Protein AF-A0A5A7R987-F1 (afdb_monomer_lite)

pLDDT: mean 74.99, std 21.2, range [23.42, 97.5]

Organism: Striga asiatica (NCBI:txid4170)

Foldseek 3Di:
DDDDDDDDQDQPPDDDLAGEGEDDVVPDLVVVVCVLVVCLVVLHERAEYAYEAADDDDPVNLVSQVVVLLSVLSHLYAEYAYYYNDPDQQARAHDLSNQNNCNYQYYHDARHEYDAHDAGQPNRHAYYAYALYADEQNSVLRSLQNHQNHAEYHAEQHQRYADHEAACNSHVNHAEYHYYYPDDRPRHWYWYHYDRYDYDDPDDDPGDRPPPDDDD

Sequence (216 aa):
MVAGCDFSISAYGCASKQCLLKFFEGSVMSDVNQTLQGYLDQNLSIHKLRLDLCRPVSRPVISLLDKWIPIIAALNIKAFELNFLSYTPAYYDLPSAVFLAESLEELHLCKCRLSPIESVRFKSLRKLTLKRVQVDGGTFVTIMLGCPLLRCLVLKCCWELRNVRVSEEASPALKHFVLWDSERIEGRSIKIDVPNLEMGGASRIIGILVNCNYLG

InterPro domains:
  IPR032675 Leucine-rich repeat domain superfamily [G3DSA:3.80.10.10] (21-197)
  IPR053772 FBD-associated F-box protein At1g61320/At1g61330-like [PTHR34145] (27-198)
  IPR055411 F-box/LRR-repeat protein 15/At3g58940/PEG3-like, LRR domain [PF24758] (65-198)

Secondary structure (DSSP, 8-state):
-------------SSSSEEEEEE-TTS-HHHHHHHHHHHHHTT---SEEEEEE-S---HHHHHHHHHHHHHHHHS--SEEEEEE---SSPPEE--GGGGG-TT-SEEEEESEE----S----TT--EEEEES-B--HHHHHHHHHT-TT--EEEEES-TT--SEEEETTT-TT--EEEEE-SS--TT-EEEEE-TT-EE-SS---SS-EEE-----

Radius of gyration: 18.21 Å; chains: 1; bounding box: 40×52×55 Å

Structure (mmCIF, N/CA/C/O backbone):
data_AF-A0A5A7R987-F1
#
_entry.id   AF-A0A5A7R987-F1
#
loop_
_atom_site.group_PDB
_atom_site.id
_atom_site.type_symbol
_atom_site.label_atom_id
_atom_site.label_alt_id
_atom_site.label_comp_id
_atom_site.label_asym_id
_atom_site.label_entity_id
_atom_site.label_seq_id
_atom_site.pdbx_PDB_ins_code
_atom_site.Cartn_x
_atom_site.Cartn_y
_atom_site.Cartn_z
_atom_site.occupancy
_atom_site.B_iso_or_equiv
_atom_site.auth_seq_id
_atom_site.auth_comp_id
_atom_site.auth_asym_id
_atom_site.auth_atom_id
_atom_site.pdbx_PDB_model_num
ATOM 1 N N . MET A 1 1 ? -12.151 32.813 -13.470 1.00 28.45 1 MET A N 1
ATOM 2 C CA . MET A 1 1 ? -13.263 32.403 -12.588 1.00 28.45 1 MET A CA 1
ATOM 3 C C . MET A 1 1 ? -13.437 30.902 -12.725 1.00 28.45 1 MET A C 1
ATOM 5 O O . MET A 1 1 ? -13.896 30.460 -13.766 1.00 28.45 1 MET A O 1
ATOM 9 N N . VAL A 1 2 ? -13.007 30.121 -11.735 1.00 24.67 2 VAL A N 1
ATOM 10 C CA . VAL A 1 2 ? -13.408 28.712 -11.615 1.00 24.67 2 VAL A CA 1
ATOM 11 C C . VAL A 1 2 ? -14.293 28.648 -10.384 1.00 24.67 2 VAL A C 1
ATOM 13 O O . VAL A 1 2 ? -13.868 29.011 -9.289 1.00 24.67 2 VAL A O 1
ATOM 16 N N . ALA A 1 3 ? -15.552 28.312 -10.629 1.00 23.64 3 ALA A N 1
ATOM 17 C CA . ALA A 1 3 ? -16.603 28.230 -9.641 1.00 23.64 3 ALA A CA 1
ATOM 18 C C . ALA A 1 3 ? -16.396 27.026 -8.709 1.00 23.64 3 ALA A C 1
ATOM 20 O O . ALA A 1 3 ? -16.032 25.945 -9.163 1.00 23.64 3 ALA A O 1
ATOM 21 N N . GLY A 1 4 ? -16.664 27.267 -7.423 1.00 33.50 4 GLY A N 1
ATOM 22 C CA . GLY A 1 4 ? -17.346 26.367 -6.493 1.00 33.50 4 GLY A CA 1
ATOM 23 C C . GLY A 1 4 ? -16.807 24.950 -6.311 1.00 33.50 4 GLY A C 1
ATOM 24 O O . GLY A 1 4 ? -17.212 24.040 -7.022 1.00 33.50 4 GLY A O 1
ATOM 25 N N . CYS A 1 5 ? -16.048 24.750 -5.234 1.00 23.42 5 CYS A N 1
ATOM 26 C CA . CYS A 1 5 ? -16.045 23.492 -4.486 1.00 23.42 5 CYS A CA 1
ATOM 27 C C . CYS A 1 5 ? -16.065 23.827 -2.987 1.00 23.42 5 CYS A C 1
ATOM 29 O O . CYS A 1 5 ? -15.050 23.696 -2.306 1.00 23.42 5 CYS A O 1
ATOM 31 N N . ASP A 1 6 ? -17.215 24.284 -2.492 1.00 31.56 6 ASP A N 1
ATOM 32 C CA . ASP A 1 6 ? -17.546 24.200 -1.068 1.00 31.56 6 ASP A CA 1
ATOM 33 C C . ASP A 1 6 ? -17.912 22.748 -0.764 1.00 31.56 6 ASP A C 1
ATOM 35 O O . ASP A 1 6 ? -18.949 22.277 -1.223 1.00 31.56 6 ASP A O 1
ATOM 39 N N . PHE A 1 7 ? -17.078 22.023 -0.011 1.00 26.47 7 PHE A N 1
ATOM 40 C CA . PHE A 1 7 ? -17.468 20.717 0.525 1.00 26.47 7 PHE A CA 1
ATOM 41 C C . PHE A 1 7 ? -16.932 20.498 1.943 1.00 26.47 7 PHE A C 1
ATOM 43 O O . PHE A 1 7 ? -15.733 20.447 2.202 1.00 26.47 7 PHE A O 1
ATOM 50 N N . SER A 1 8 ? -17.907 20.351 2.834 1.00 24.80 8 SER A N 1
ATOM 51 C CA . SER A 1 8 ? -17.884 20.092 4.271 1.00 24.80 8 SER A CA 1
ATOM 52 C C . SER A 1 8 ? -16.967 18.956 4.741 1.00 24.80 8 SER A C 1
ATOM 54 O O . SER A 1 8 ? -16.890 17.900 4.102 1.00 24.80 8 SER A O 1
ATOM 56 N N . ILE A 1 9 ? -16.430 19.103 5.961 1.00 33.19 9 ILE A N 1
ATOM 57 C CA . ILE A 1 9 ? -16.122 17.965 6.838 1.00 33.19 9 ILE A CA 1
ATOM 58 C C . ILE A 1 9 ? -17.440 17.224 7.051 1.00 33.19 9 ILE A C 1
ATOM 60 O O . ILE A 1 9 ? -18.363 17.747 7.666 1.00 33.19 9 ILE A O 1
ATOM 64 N N . SER A 1 10 ? -17.548 16.015 6.521 1.00 32.69 10 SER A N 1
ATOM 65 C CA . SER A 1 10 ? -18.638 15.118 6.880 1.00 32.69 10 SER A CA 1
ATOM 66 C C . SER A 1 10 ? -18.029 13.927 7.593 1.00 32.69 10 SER A C 1
ATOM 68 O O . SER A 1 10 ? -17.730 12.896 6.999 1.00 32.69 10 SER A O 1
ATOM 70 N N . ALA A 1 11 ? -17.844 14.072 8.904 1.00 35.53 11 ALA A N 1
ATOM 71 C CA . ALA A 1 11 ? -17.901 12.903 9.758 1.00 35.53 11 ALA A CA 1
ATOM 72 C C . ALA A 1 11 ? -19.346 12.395 9.664 1.00 35.53 11 ALA A C 1
ATOM 74 O O . ALA A 1 11 ? -20.208 12.812 10.432 1.00 35.53 11 ALA A O 1
ATOM 75 N N . TYR A 1 12 ? -19.648 11.535 8.686 1.00 33.19 12 TYR A N 1
ATOM 76 C CA . TYR A 1 12 ? -20.875 10.743 8.718 1.00 33.19 12 TYR A CA 1
ATOM 77 C C . TYR A 1 12 ? -20.725 9.691 9.822 1.00 33.19 12 TYR A C 1
ATOM 79 O O . TYR A 1 12 ? -20.586 8.498 9.579 1.00 33.19 12 TYR A O 1
ATOM 87 N N . GLY A 1 13 ? -20.712 10.154 11.068 1.00 38.59 13 GLY A N 1
ATOM 88 C CA . GLY A 1 13 ? -20.990 9.335 12.228 1.00 38.59 13 GLY A CA 1
ATOM 89 C C . GLY A 1 13 ? -22.498 9.192 12.346 1.00 38.59 13 GLY A C 1
ATOM 90 O O . GLY A 1 13 ? -23.117 9.886 13.140 1.00 38.59 13 GLY A O 1
ATOM 91 N N . CYS A 1 14 ? -23.105 8.326 11.536 1.00 33.47 14 CYS A N 1
ATOM 92 C CA . CYS A 1 14 ? -24.391 7.738 11.893 1.00 33.47 14 CYS A CA 1
ATOM 93 C C . CYS A 1 14 ? -24.651 6.466 11.075 1.00 33.47 14 CYS A C 1
ATOM 95 O O . CYS A 1 14 ? -24.749 6.500 9.852 1.00 33.47 14 CYS A O 1
ATOM 97 N N . ALA A 1 15 ? -24.741 5.339 11.782 1.00 31.41 15 ALA A N 1
ATOM 98 C CA . ALA A 1 15 ? -25.170 4.007 11.338 1.00 31.41 15 ALA A CA 1
ATOM 99 C C . ALA A 1 15 ? -24.308 3.218 10.322 1.00 31.41 15 ALA A C 1
ATOM 101 O O . ALA A 1 15 ? -24.370 1.989 10.339 1.00 31.41 15 ALA A O 1
ATOM 102 N N . SER A 1 16 ? -23.460 3.835 9.494 1.00 34.19 16 SER A N 1
ATOM 103 C CA . SER A 1 16 ? -22.552 3.101 8.592 1.00 34.19 16 SER A CA 1
ATOM 104 C C . SER A 1 16 ? -21.114 3.115 9.109 1.00 34.19 16 SER A C 1
ATOM 106 O O . SER A 1 16 ? -20.555 4.179 9.338 1.00 34.19 16 SER A O 1
ATOM 108 N N . LYS A 1 17 ? -20.484 1.947 9.257 1.00 51.81 17 LYS A N 1
ATOM 109 C CA . LYS A 1 17 ? -19.124 1.733 9.800 1.00 51.81 17 LYS A CA 1
ATOM 110 C C . LYS A 1 17 ? -17.965 2.305 8.939 1.00 51.81 17 LYS A C 1
ATOM 112 O O . LYS A 1 17 ? -16.877 1.732 8.901 1.00 51.81 17 LYS A O 1
ATOM 117 N N . GLN A 1 18 ? -18.181 3.387 8.197 1.00 49.88 18 GLN A N 1
ATOM 118 C CA . GLN A 1 18 ? -17.220 4.015 7.288 1.00 49.88 18 GLN A CA 1
ATOM 119 C C . GLN A 1 18 ? -16.942 5.452 7.743 1.00 49.88 18 GLN A C 1
ATOM 121 O O . GLN A 1 18 ? -17.870 6.243 7.880 1.00 49.88 18 GLN A O 1
ATOM 126 N N . CYS A 1 19 ? -15.669 5.798 7.940 1.00 56.34 19 CYS A N 1
ATOM 127 C CA . CYS A 1 19 ? -15.233 7.152 8.267 1.00 56.34 19 CYS A CA 1
ATOM 128 C C . CYS A 1 19 ? -14.523 7.759 7.054 1.00 56.34 19 CYS A C 1
ATOM 130 O O . CYS A 1 19 ? -13.446 7.324 6.646 1.00 56.34 19 CYS A O 1
ATOM 132 N N . LEU A 1 20 ? -15.130 8.782 6.464 1.00 50.69 20 LEU A N 1
ATOM 133 C CA . LEU A 1 20 ? -14.540 9.530 5.364 1.00 50.69 20 LEU A CA 1
ATOM 134 C C . LEU A 1 20 ? -14.079 10.889 5.891 1.00 50.69 20 LEU A C 1
ATOM 136 O O . LEU A 1 20 ? -14.901 11.692 6.318 1.00 50.69 20 LEU A O 1
ATOM 140 N N . LEU A 1 21 ? -12.774 11.151 5.857 1.00 57.38 21 LEU A N 1
ATOM 141 C CA . LEU A 1 21 ? -12.198 12.420 6.291 1.00 57.38 21 LEU A CA 1
ATOM 142 C C . LEU A 1 21 ? -11.604 13.140 5.077 1.00 57.38 21 LEU A C 1
ATOM 144 O O . LEU A 1 21 ? -10.619 12.714 4.474 1.00 57.38 21 LEU A O 1
ATOM 148 N N . LYS A 1 22 ? -12.228 14.251 4.693 1.00 50.44 22 LYS A N 1
ATOM 149 C CA . LYS A 1 22 ? -11.713 15.148 3.654 1.00 50.44 22 LYS A CA 1
ATOM 150 C C . LYS A 1 22 ? -11.093 16.361 4.330 1.00 50.44 22 LYS A C 1
ATOM 152 O O . LYS A 1 22 ? -11.785 17.049 5.079 1.00 50.44 22 LYS A O 1
ATOM 157 N N . PHE A 1 23 ? -9.816 16.621 4.062 1.00 49.28 23 PHE A N 1
ATOM 158 C CA . PHE A 1 23 ? -9.121 17.780 4.613 1.00 49.28 23 PHE A CA 1
ATOM 159 C C . PHE A 1 23 ? -9.109 18.926 3.612 1.00 49.28 23 PHE A C 1
ATOM 161 O O . PHE A 1 23 ? -8.567 18.819 2.508 1.00 49.28 23 PHE A O 1
ATOM 168 N N . PHE A 1 24 ? -9.660 20.052 4.047 1.00 42.84 24 PHE A N 1
ATOM 169 C CA . PHE A 1 24 ? -9.539 21.340 3.384 1.00 42.84 24 PHE A CA 1
ATOM 170 C C . PHE A 1 24 ? -8.958 22.317 4.400 1.00 42.84 24 PHE A C 1
ATOM 172 O O . PHE A 1 24 ? -9.287 22.252 5.580 1.00 42.84 24 PHE A O 1
ATOM 179 N N . GLU A 1 25 ? -8.058 23.193 3.969 1.00 39.22 25 GLU A N 1
ATOM 180 C CA . GLU A 1 25 ? -7.502 24.232 4.838 1.00 39.22 25 GLU A CA 1
ATOM 181 C C . GLU A 1 25 ? -8.659 25.073 5.410 1.00 39.22 25 GLU A C 1
ATOM 183 O O . GLU A 1 25 ? -9.396 25.700 4.652 1.00 39.22 25 GLU A O 1
ATOM 188 N N . GLY A 1 26 ? -8.874 24.969 6.727 1.00 44.22 26 GLY A N 1
ATOM 189 C CA . GLY A 1 26 ? -10.076 25.437 7.431 1.00 44.22 26 GLY A CA 1
ATOM 190 C C . GLY A 1 26 ? -10.791 24.351 8.252 1.00 44.22 26 GLY A C 1
ATOM 191 O O . GLY A 1 26 ? -11.561 24.683 9.148 1.00 44.22 26 GLY A O 1
ATOM 192 N N . SER A 1 27 ? -10.517 23.061 8.012 1.00 50.47 27 SER A N 1
ATOM 193 C CA . SER A 1 27 ? -10.995 21.978 8.877 1.00 50.47 27 SER A CA 1
ATOM 194 C C . SER A 1 27 ? -10.225 21.951 10.191 1.00 50.47 27 SER A C 1
ATOM 196 O O . SER A 1 27 ? -8.992 21.964 10.174 1.00 50.47 27 SER A O 1
ATOM 198 N N . VAL A 1 28 ? -10.925 21.885 11.324 1.00 51.44 28 VAL A N 1
ATOM 199 C CA . VAL A 1 28 ? -10.282 21.918 12.639 1.00 51.44 28 VAL A CA 1
ATOM 200 C C . VAL A 1 28 ? -9.491 20.618 12.846 1.00 51.44 28 VAL A C 1
ATOM 202 O O . VAL A 1 28 ? -10.041 19.545 13.069 1.00 51.44 28 VAL A O 1
ATOM 205 N N . MET A 1 29 ? -8.165 20.693 12.716 1.00 60.06 29 MET A N 1
ATOM 206 C CA . MET A 1 29 ? -7.269 19.529 12.793 1.00 60.06 29 MET A CA 1
ATOM 207 C C . MET A 1 29 ? -7.300 18.837 14.169 1.00 60.06 29 MET A C 1
ATOM 209 O O . MET A 1 29 ? -6.961 17.656 14.270 1.00 60.06 29 MET A O 1
ATOM 213 N N . SER A 1 30 ? -7.722 19.553 15.220 1.00 62.56 30 SER A N 1
ATOM 214 C CA . SER A 1 30 ? -7.971 18.982 16.548 1.00 62.56 30 SER A CA 1
ATOM 215 C C . SER A 1 30 ? -9.060 17.922 16.519 1.00 62.56 30 SER A C 1
ATOM 217 O O . SER A 1 30 ? -8.919 16.902 17.188 1.00 62.56 30 SER A O 1
ATOM 219 N N . ASP A 1 31 ? -10.097 18.122 15.708 1.00 65.31 31 ASP A N 1
ATOM 220 C CA . ASP A 1 31 ? -11.285 17.273 15.718 1.00 65.31 31 ASP A CA 1
ATOM 221 C C . ASP A 1 31 ? -10.951 15.892 15.169 1.00 65.31 31 ASP A C 1
ATOM 223 O O . ASP A 1 31 ? -11.380 14.881 15.721 1.00 65.31 31 ASP A O 1
ATOM 227 N N . VAL A 1 32 ? -10.108 15.820 14.133 1.00 67.56 32 VAL A N 1
ATOM 228 C CA . VAL A 1 32 ? -9.634 14.527 13.626 1.00 67.56 32 VAL A CA 1
ATOM 229 C C . VAL A 1 32 ? -8.731 13.834 14.632 1.00 67.56 32 VAL A C 1
ATOM 231 O O . VAL A 1 32 ? -8.886 12.634 14.849 1.00 67.56 32 VAL A O 1
ATOM 234 N N . ASN A 1 33 ? -7.818 14.567 15.268 1.00 72.25 33 ASN A N 1
ATOM 235 C CA . ASN A 1 33 ? -6.924 13.975 16.256 1.00 72.25 33 ASN A CA 1
ATOM 236 C C . ASN A 1 33 ? -7.713 13.400 17.443 1.00 72.25 33 ASN A C 1
ATOM 238 O O . ASN A 1 33 ? -7.499 12.255 17.831 1.00 72.25 33 ASN A O 1
ATOM 242 N N . GLN A 1 34 ? -8.675 14.166 17.964 1.00 73.06 34 GLN A N 1
ATOM 243 C CA . GLN A 1 34 ? -9.565 13.734 19.040 1.00 73.06 34 GLN A CA 1
ATOM 244 C C . GLN A 1 34 ? -10.455 12.567 18.607 1.00 73.06 34 GLN A C 1
ATOM 246 O O . GLN A 1 34 ? -10.671 11.644 19.387 1.00 73.06 34 GLN A O 1
ATOM 251 N N . THR A 1 35 ? -10.931 12.571 17.361 1.00 74.81 35 THR A N 1
ATOM 252 C CA . THR A 1 35 ? -11.727 11.468 16.815 1.00 74.81 35 THR A CA 1
ATOM 253 C C . THR A 1 35 ? -10.898 10.189 16.752 1.00 74.81 35 THR A C 1
ATOM 255 O O . THR A 1 35 ? -11.281 9.199 17.363 1.00 74.81 35 THR A O 1
ATOM 258 N N . LEU A 1 36 ? -9.746 10.190 16.072 1.00 73.75 36 LEU A N 1
ATOM 259 C CA . LEU A 1 36 ? -8.896 8.998 15.944 1.00 73.75 36 LEU A CA 1
ATOM 260 C C . LEU A 1 36 ? -8.487 8.444 17.312 1.00 73.75 36 LEU A C 1
ATOM 262 O O . LEU A 1 36 ? -8.571 7.235 17.523 1.00 73.75 36 LEU A O 1
ATOM 266 N N . GLN A 1 37 ? -8.117 9.327 18.242 1.00 77.44 37 GLN A N 1
ATOM 267 C CA . GLN A 1 37 ? -7.780 8.936 19.606 1.00 77.44 37 GLN A CA 1
ATOM 268 C C . GLN A 1 37 ? -8.987 8.336 20.336 1.00 77.44 37 GLN A C 1
ATOM 270 O O . GLN A 1 37 ? -8.871 7.270 20.921 1.00 77.44 37 GLN A O 1
ATOM 275 N N . GLY A 1 38 ? -10.171 8.943 20.227 1.00 74.56 38 GLY A N 1
ATOM 276 C CA . GLY A 1 38 ? -11.389 8.417 20.843 1.00 74.56 38 GLY A CA 1
ATOM 277 C C . GLY A 1 38 ? -11.786 7.031 20.322 1.00 74.56 38 GLY A C 1
ATOM 278 O O . GLY A 1 38 ? -12.225 6.193 21.106 1.00 74.56 38 GLY A O 1
ATOM 279 N N . TYR A 1 39 ? -11.593 6.757 19.025 1.00 73.38 39 TYR A N 1
ATOM 280 C CA . TYR A 1 39 ? -11.796 5.415 18.462 1.00 73.38 39 TYR A CA 1
ATOM 281 C C . TYR A 1 39 ? -10.769 4.407 18.986 1.00 73.38 39 TYR A C 1
ATOM 283 O O . TYR A 1 39 ? -11.134 3.258 19.238 1.00 73.38 39 TYR A O 1
ATOM 291 N N . LEU A 1 40 ? -9.514 4.832 19.159 1.00 73.50 40 LEU A N 1
ATOM 292 C CA . LEU A 1 40 ? -8.454 3.998 19.721 1.00 73.50 40 LEU A CA 1
ATOM 293 C C . LEU A 1 40 ? -8.750 3.650 21.184 1.00 73.50 40 LEU A C 1
ATOM 295 O O . LEU A 1 40 ? -8.776 2.474 21.536 1.00 73.50 40 LEU A O 1
ATOM 299 N N . ASP A 1 41 ? -9.044 4.660 22.002 1.00 79.62 41 ASP A N 1
ATOM 300 C CA . ASP A 1 41 ? -9.282 4.526 23.442 1.00 79.62 41 ASP A CA 1
ATOM 301 C C . ASP A 1 41 ? -10.507 3.649 23.741 1.00 79.62 41 ASP A C 1
ATOM 303 O O . ASP A 1 41 ? -10.520 2.887 24.705 1.00 79.62 41 ASP A O 1
ATOM 307 N N . GLN A 1 42 ? -11.536 3.726 22.894 1.00 72.88 42 GLN A N 1
ATOM 308 C CA . GLN A 1 42 ? -12.767 2.941 23.027 1.00 72.88 42 GLN A CA 1
ATOM 309 C C . GLN A 1 42 ? -12.716 1.597 22.281 1.00 72.88 42 GLN A C 1
ATOM 311 O O . GLN A 1 42 ? -13.709 0.869 22.273 1.00 72.88 42 GLN A O 1
ATOM 316 N N . ASN A 1 43 ? -11.588 1.260 21.640 1.00 70.06 43 ASN A N 1
ATOM 317 C CA . ASN A 1 43 ? -11.412 0.053 20.826 1.00 70.06 43 ASN A CA 1
ATOM 318 C C . ASN A 1 43 ? -12.535 -0.143 19.780 1.00 70.06 43 ASN A C 1
ATOM 320 O O . ASN A 1 43 ? -13.023 -1.250 19.537 1.00 70.06 43 ASN A O 1
ATOM 324 N N . LEU A 1 44 ? -12.987 0.959 19.178 1.00 68.25 44 LEU A N 1
ATOM 325 C CA . LEU A 1 44 ? -14.071 0.955 18.201 1.00 68.25 44 LEU A CA 1
ATOM 326 C C . LEU A 1 44 ? -13.547 0.590 16.810 1.00 68.25 44 LEU A C 1
ATOM 328 O O . LEU A 1 44 ? -12.500 1.053 16.359 1.00 68.25 44 LEU A O 1
ATOM 332 N N . SER A 1 45 ? -14.317 -0.215 16.077 1.00 64.06 45 SER A N 1
ATOM 333 C CA . SER A 1 45 ? -13.934 -0.653 14.733 1.00 64.06 45 SER A CA 1
ATOM 334 C C . SER A 1 45 ? -14.312 0.381 13.665 1.00 64.06 45 SER A C 1
ATOM 336 O O . SER A 1 45 ? -15.483 0.486 13.282 1.00 64.06 45 SER A O 1
ATOM 338 N N . ILE A 1 46 ? -13.330 1.081 13.104 1.00 67.00 46 ILE A N 1
ATOM 339 C CA . ILE A 1 46 ? -13.497 1.817 11.843 1.00 67.00 46 ILE A CA 1
ATOM 340 C C . ILE A 1 46 ? -13.300 0.815 10.707 1.00 67.00 46 ILE A C 1
ATOM 342 O O . ILE A 1 46 ? -12.230 0.236 10.596 1.00 67.00 46 ILE A O 1
ATOM 346 N N . HIS A 1 47 ? -14.289 0.573 9.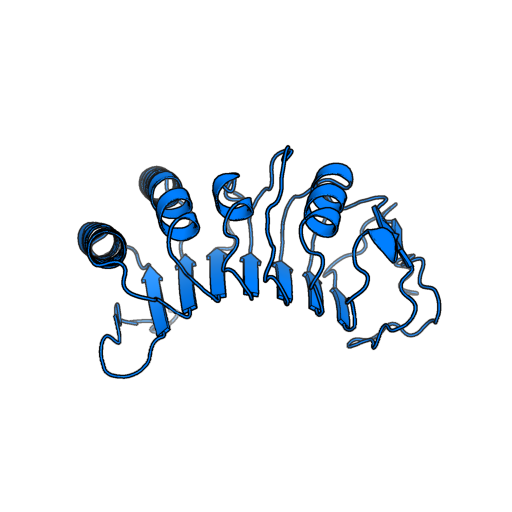840 1.00 77.31 47 HIS A N 1
ATOM 347 C CA . HIS A 1 47 ? -14.060 -0.387 8.747 1.00 77.31 47 HIS A CA 1
ATOM 348 C C . HIS A 1 47 ? -13.257 0.252 7.619 1.00 77.31 47 HIS A C 1
ATOM 350 O O . HIS A 1 47 ? -12.382 -0.390 7.052 1.00 77.31 47 HIS A O 1
ATOM 356 N N . LYS A 1 48 ? -13.514 1.522 7.308 1.00 83.44 48 LYS A N 1
ATOM 357 C CA . LYS A 1 48 ? -12.815 2.235 6.241 1.00 83.44 48 LYS A CA 1
ATOM 358 C C . LYS A 1 48 ? -12.457 3.640 6.682 1.00 83.44 48 LYS A C 1
ATOM 360 O O . LYS A 1 48 ? -13.336 4.354 7.155 1.00 83.44 48 LYS A O 1
ATOM 365 N N . LEU A 1 49 ? -11.200 4.014 6.480 1.00 84.94 49 LEU A N 1
ATOM 366 C CA . LEU A 1 49 ? -10.689 5.362 6.652 1.00 84.94 49 LEU A CA 1
ATOM 367 C C . LEU A 1 49 ? -10.137 5.864 5.321 1.00 84.94 49 LEU A C 1
ATOM 369 O O . LEU A 1 49 ? -9.288 5.223 4.706 1.00 84.94 49 LEU A O 1
ATOM 373 N N . ARG A 1 50 ? -10.604 7.030 4.886 1.00 85.75 50 ARG A N 1
ATOM 374 C CA . ARG A 1 50 ? -10.081 7.713 3.702 1.00 85.75 50 ARG A CA 1
ATOM 375 C C . ARG A 1 50 ? -9.658 9.125 4.061 1.00 85.75 50 ARG A C 1
ATOM 377 O O . ARG A 1 50 ? -10.470 9.846 4.632 1.00 85.75 50 ARG A O 1
ATOM 384 N N . LEU A 1 51 ? -8.433 9.485 3.688 1.00 84.69 51 LEU A N 1
ATOM 385 C CA . LEU A 1 51 ? -7.833 10.802 3.851 1.00 84.69 51 LEU A CA 1
ATOM 386 C C . LEU A 1 51 ? -7.515 11.389 2.472 1.00 84.69 51 LEU A C 1
ATOM 388 O O . LEU A 1 51 ? -6.595 10.934 1.790 1.00 84.69 51 LEU A O 1
ATOM 392 N N . ASP A 1 52 ? -8.265 12.414 2.073 1.00 82.25 52 ASP A N 1
ATOM 393 C CA . ASP A 1 52 ? -8.020 13.153 0.831 1.00 82.25 52 ASP A CA 1
ATOM 394 C C . ASP A 1 52 ? -7.420 14.531 1.146 1.00 82.25 52 ASP A C 1
ATOM 396 O O . ASP A 1 52 ? -8.037 15.341 1.842 1.00 82.25 52 ASP A O 1
ATOM 400 N N . LEU A 1 53 ? -6.227 14.800 0.611 1.00 80.75 53 LEU A N 1
ATOM 401 C CA . LEU A 1 53 ? -5.487 16.052 0.751 1.00 80.75 53 LEU A CA 1
ATOM 402 C C . LEU A 1 53 ? -5.452 16.797 -0.590 1.00 80.75 53 LEU A C 1
ATOM 404 O O . LEU A 1 53 ? -4.713 16.445 -1.514 1.00 80.75 53 LEU A O 1
ATOM 408 N N . CYS A 1 54 ? -6.273 17.842 -0.703 1.00 71.19 54 CYS A N 1
ATOM 409 C CA . CYS A 1 54 ? -6.497 18.580 -1.953 1.00 71.19 54 CYS A CA 1
ATOM 410 C C . CYS A 1 54 ? -5.480 19.698 -2.232 1.00 71.19 54 CYS A C 1
ATOM 412 O O . CYS A 1 54 ? -5.401 20.184 -3.359 1.00 71.19 54 CYS A O 1
ATOM 414 N N . ARG A 1 55 ? -4.714 20.126 -1.224 1.00 67.00 55 ARG A N 1
ATOM 415 C CA . ARG A 1 55 ? -3.785 21.265 -1.302 1.00 67.00 55 ARG A CA 1
ATOM 416 C C . ARG A 1 55 ? -2.324 20.820 -1.166 1.00 67.00 55 ARG A C 1
ATOM 418 O O . ARG A 1 55 ? -2.080 19.689 -0.740 1.00 67.00 55 ARG A O 1
ATOM 425 N N . PRO A 1 56 ? -1.350 21.664 -1.560 1.00 64.69 56 PRO A N 1
ATOM 426 C CA . PRO A 1 56 ? 0.064 21.378 -1.348 1.00 64.69 56 PRO A CA 1
ATOM 427 C C . PRO A 1 56 ? 0.332 21.072 0.125 1.00 64.69 56 PRO A C 1
ATOM 429 O O . PRO A 1 56 ? -0.186 21.754 1.009 1.00 64.69 56 PRO A O 1
ATOM 432 N N . VAL A 1 57 ? 1.120 20.033 0.387 1.00 65.88 57 VAL A N 1
ATOM 433 C CA . VAL A 1 57 ? 1.365 19.574 1.754 1.00 65.88 57 VAL A CA 1
ATOM 434 C C . VAL A 1 57 ? 2.259 20.589 2.462 1.00 65.88 57 VAL A C 1
ATOM 436 O O . VAL A 1 57 ? 3.405 20.799 2.067 1.00 65.88 57 VAL A O 1
ATOM 439 N N . SER A 1 58 ? 1.728 21.251 3.488 1.00 75.88 58 SER A N 1
ATOM 440 C CA . SER A 1 58 ? 2.497 22.149 4.348 1.00 75.88 58 SER A CA 1
ATOM 441 C C . SER A 1 58 ? 3.152 21.362 5.486 1.00 75.88 58 SER A C 1
ATOM 443 O O . SER A 1 58 ? 2.671 20.296 5.874 1.00 75.88 58 SER A O 1
ATOM 445 N N . ARG A 1 59 ? 4.243 21.889 6.060 1.00 78.62 59 ARG A N 1
ATOM 446 C CA . ARG A 1 59 ? 4.953 21.234 7.179 1.00 78.62 59 ARG A CA 1
ATOM 447 C C . ARG A 1 59 ? 4.030 20.836 8.347 1.00 78.62 59 ARG A C 1
ATOM 449 O O . ARG A 1 59 ? 4.155 19.704 8.799 1.00 78.62 59 ARG A O 1
ATOM 456 N N . PRO A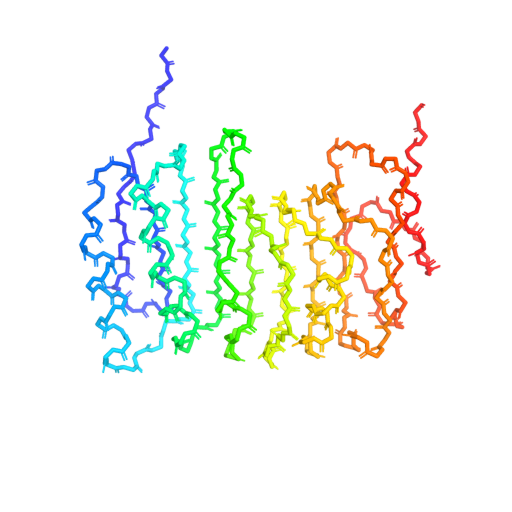 1 60 ? 3.075 21.675 8.802 1.00 78.94 60 PRO A N 1
ATOM 457 C CA . PRO A 1 60 ? 2.154 21.284 9.872 1.00 78.94 60 PRO A CA 1
ATOM 458 C C . PRO A 1 60 ? 1.288 20.068 9.525 1.00 78.94 60 PRO A C 1
ATOM 460 O O . PRO A 1 60 ? 1.039 19.230 10.385 1.00 78.94 60 PRO A O 1
ATOM 463 N N . VAL A 1 61 ? 0.853 19.949 8.266 1.00 77.62 61 VAL A N 1
ATOM 464 C CA . VAL A 1 61 ? 0.050 18.808 7.803 1.00 77.62 61 VAL A CA 1
ATOM 465 C C . VAL A 1 61 ? 0.889 17.531 7.776 1.00 77.62 61 VAL A C 1
ATOM 467 O O . VAL A 1 61 ? 0.411 16.500 8.238 1.00 77.62 61 VAL A O 1
ATOM 470 N N . ILE A 1 62 ? 2.143 17.605 7.312 1.00 82.44 62 ILE A N 1
ATOM 471 C CA . ILE A 1 62 ? 3.094 16.477 7.357 1.00 82.44 62 ILE A CA 1
ATOM 472 C C . ILE A 1 62 ? 3.243 15.982 8.796 1.00 82.44 62 ILE A C 1
ATOM 474 O O . ILE A 1 62 ? 2.979 14.818 9.075 1.00 82.44 62 ILE A O 1
ATOM 478 N N . SER A 1 63 ? 3.552 16.884 9.732 1.00 84.25 63 SER A N 1
ATOM 479 C CA . SER A 1 63 ? 3.747 16.525 11.141 1.00 84.25 63 SER A CA 1
ATOM 480 C C . SER A 1 63 ? 2.506 15.922 11.808 1.00 84.25 63 SER A C 1
ATOM 482 O O . SER A 1 63 ? 2.632 15.232 12.817 1.00 84.25 63 SER A O 1
ATOM 484 N N . LEU A 1 64 ? 1.306 16.198 11.294 1.00 82.44 64 LEU A N 1
ATOM 485 C CA . LEU A 1 64 ? 0.069 15.584 11.777 1.00 82.44 64 LEU A CA 1
ATOM 486 C C . LEU A 1 64 ? -0.136 14.194 11.182 1.00 82.44 64 LEU A C 1
ATOM 488 O O . LEU A 1 64 ? -0.446 13.265 11.924 1.00 82.44 64 LEU A O 1
ATOM 492 N N . LEU A 1 65 ? 0.100 14.026 9.880 1.00 86.00 65 LEU A N 1
ATOM 493 C CA . LEU A 1 65 ? 0.076 12.709 9.245 1.00 86.00 65 LEU A CA 1
ATOM 494 C C . LEU A 1 65 ? 1.076 11.758 9.909 1.00 86.00 65 LEU A C 1
ATOM 496 O O . LEU A 1 65 ? 0.708 10.634 10.239 1.00 86.00 65 LEU A O 1
ATOM 500 N N . ASP A 1 66 ? 2.280 12.236 10.223 1.00 89.25 66 ASP A N 1
ATOM 501 C CA . ASP A 1 66 ? 3.310 11.442 10.903 1.00 89.25 66 ASP A CA 1
ATOM 502 C C . ASP A 1 66 ? 2.853 10.935 12.279 1.00 89.25 66 ASP A C 1
ATOM 504 O O . ASP A 1 66 ? 3.260 9.859 12.712 1.00 89.25 66 ASP A O 1
ATOM 508 N N . LYS A 1 67 ? 1.962 11.676 12.952 1.00 87.81 67 LYS A N 1
ATOM 509 C CA . LYS A 1 67 ? 1.338 11.258 14.217 1.00 87.81 67 LYS A CA 1
ATOM 510 C C . LYS A 1 67 ? 0.158 10.316 14.005 1.00 87.81 67 LYS A C 1
ATOM 512 O O . LYS A 1 67 ? -0.044 9.402 14.798 1.00 87.81 67 LYS A O 1
ATOM 517 N N . TRP A 1 68 ? -0.634 10.530 12.959 1.00 87.62 68 TRP A N 1
ATOM 518 C CA . TRP A 1 68 ? -1.841 9.746 12.706 1.00 87.62 68 TRP A CA 1
ATOM 519 C C . TRP A 1 68 ? -1.557 8.380 12.105 1.00 87.62 68 TRP A C 1
ATOM 521 O O . TRP A 1 68 ? -2.246 7.430 12.456 1.00 87.62 68 TRP A O 1
ATOM 531 N N . ILE A 1 69 ? -0.560 8.242 11.230 1.00 90.88 69 ILE A N 1
ATOM 532 C CA . ILE A 1 69 ? -0.271 6.966 10.562 1.00 90.88 69 ILE A CA 1
ATOM 533 C C . ILE A 1 69 ? -0.004 5.828 11.568 1.00 90.88 69 ILE A C 1
ATOM 535 O O . ILE A 1 69 ? -0.622 4.772 11.413 1.00 90.88 69 ILE A O 1
ATOM 539 N N . PRO A 1 70 ? 0.814 6.007 12.625 1.00 90.62 70 PRO A N 1
ATOM 540 C CA . PRO A 1 70 ? 0.977 4.983 13.658 1.00 90.62 70 PRO A CA 1
ATOM 541 C C . PRO A 1 70 ? -0.322 4.642 14.400 1.00 90.62 70 PRO A C 1
ATOM 543 O O . PRO A 1 70 ? -0.589 3.469 14.649 1.00 90.62 70 PRO A O 1
ATOM 546 N N . ILE A 1 71 ? -1.154 5.644 14.710 1.00 87.12 71 ILE A N 1
ATOM 547 C CA . ILE A 1 71 ? -2.457 5.440 15.368 1.00 87.12 71 ILE A CA 1
ATOM 548 C C . ILE A 1 71 ? -3.376 4.617 14.463 1.00 87.12 71 ILE A C 1
ATOM 550 O O . ILE A 1 71 ? -3.961 3.631 14.894 1.00 87.12 71 ILE A O 1
ATOM 554 N N . ILE A 1 72 ? -3.460 4.990 13.187 1.00 85.56 72 ILE A N 1
ATOM 555 C CA . ILE A 1 72 ? -4.263 4.305 12.174 1.00 85.56 72 ILE A CA 1
ATOM 556 C C . ILE A 1 72 ? -3.811 2.852 12.020 1.00 85.56 72 ILE A C 1
ATOM 558 O O . ILE A 1 72 ? -4.655 1.967 11.937 1.00 85.56 72 ILE A O 1
ATOM 562 N N . ALA A 1 73 ? -2.504 2.591 12.025 1.00 88.56 73 ALA A N 1
ATOM 563 C CA . ALA A 1 73 ? -1.970 1.235 11.949 1.00 88.56 73 ALA A CA 1
ATOM 564 C C . ALA A 1 73 ? -2.297 0.381 13.187 1.00 88.56 73 ALA A C 1
ATOM 566 O O . ALA A 1 73 ? -2.446 -0.833 13.064 1.00 88.56 73 ALA A O 1
ATOM 567 N N . ALA A 1 74 ? -2.410 1.008 14.362 1.00 87.94 74 ALA A N 1
ATOM 568 C CA . ALA A 1 74 ? -2.806 0.350 15.606 1.00 87.94 74 ALA A CA 1
ATOM 569 C C . ALA A 1 74 ? -4.324 0.110 15.706 1.00 87.94 74 ALA A C 1
ATOM 571 O O . ALA A 1 74 ? -4.764 -0.748 16.471 1.00 87.94 74 ALA A O 1
ATOM 572 N N . LEU A 1 75 ? -5.134 0.841 14.936 1.00 82.25 75 LEU A N 1
ATOM 573 C CA . LEU A 1 75 ? -6.572 0.606 14.850 1.00 82.25 75 LEU A CA 1
ATOM 574 C C . LEU A 1 75 ? -6.875 -0.675 14.059 1.00 82.25 75 LEU A C 1
ATOM 576 O O . LEU A 1 75 ? -6.196 -1.032 13.098 1.00 82.25 75 LEU A O 1
ATOM 580 N N . ASN A 1 76 ? -7.980 -1.338 14.408 1.00 81.25 76 ASN A N 1
ATOM 581 C CA . ASN A 1 76 ? -8.494 -2.509 13.688 1.00 81.25 76 ASN A CA 1
ATOM 582 C C . ASN A 1 76 ? -9.203 -2.132 12.369 1.00 81.25 76 ASN A C 1
ATOM 584 O O . ASN A 1 76 ? -10.332 -2.560 12.109 1.00 81.25 76 ASN A O 1
ATOM 588 N N . ILE A 1 77 ? -8.563 -1.292 11.554 1.00 84.25 77 ILE A N 1
ATOM 589 C CA . ILE A 1 77 ? -9.118 -0.804 10.293 1.00 84.25 77 ILE A CA 1
ATOM 590 C C . ILE A 1 77 ? -9.038 -1.841 9.177 1.00 84.25 77 ILE A C 1
ATOM 592 O O . ILE A 1 77 ? -8.031 -2.516 8.999 1.00 84.25 77 ILE A O 1
ATOM 596 N N . LYS A 1 78 ? -10.103 -1.937 8.373 1.00 89.69 78 LYS A N 1
ATOM 597 C CA . LYS A 1 78 ? -10.161 -2.875 7.240 1.00 89.69 78 LYS A CA 1
ATOM 598 C C . LYS A 1 78 ? -9.731 -2.249 5.923 1.00 89.69 78 LYS A C 1
ATOM 600 O O . LYS A 1 78 ? -9.155 -2.937 5.091 1.00 89.69 78 LYS A O 1
ATOM 605 N N . ALA A 1 79 ? -9.956 -0.959 5.723 1.00 91.38 79 ALA A N 1
ATOM 606 C CA . ALA A 1 79 ? -9.570 -0.268 4.502 1.00 91.38 79 ALA A CA 1
ATOM 607 C C . ALA A 1 79 ? -8.975 1.104 4.813 1.00 91.38 79 ALA A C 1
ATOM 609 O O . ALA A 1 79 ? -9.584 1.893 5.537 1.00 91.38 79 ALA A O 1
ATOM 610 N N . PHE A 1 80 ? -7.818 1.401 4.227 1.00 92.94 80 PHE A N 1
ATOM 611 C CA . PHE A 1 80 ? -7.150 2.690 4.350 1.00 92.94 80 PHE A CA 1
ATOM 612 C C . PHE A 1 80 ? -6.849 3.282 2.977 1.00 92.94 80 PHE A C 1
ATOM 614 O O . PHE A 1 80 ? -6.217 2.639 2.139 1.00 92.94 80 PHE A O 1
ATOM 621 N N . GLU A 1 81 ? -7.282 4.521 2.754 1.00 92.88 81 GLU A N 1
ATOM 622 C CA . GLU A 1 81 ? -6.957 5.288 1.555 1.00 92.88 81 GLU A CA 1
ATOM 623 C C . GLU A 1 81 ? -6.289 6.613 1.936 1.00 92.88 81 GLU A C 1
ATOM 625 O O . GLU A 1 81 ? -6.889 7.423 2.638 1.00 92.88 81 GLU A O 1
ATOM 630 N N . LEU A 1 82 ? -5.077 6.856 1.439 1.00 92.00 82 LEU A N 1
ATOM 631 C CA . LEU A 1 82 ? -4.370 8.129 1.576 1.00 92.00 82 LEU A CA 1
ATOM 632 C C . LEU A 1 82 ? -4.112 8.725 0.193 1.00 92.00 82 LEU A C 1
ATOM 634 O O . LEU A 1 82 ? -3.370 8.158 -0.614 1.00 92.00 82 LEU A O 1
ATOM 638 N N . ASN A 1 83 ? -4.721 9.879 -0.076 1.00 89.19 83 ASN A N 1
ATOM 639 C CA . ASN A 1 83 ? -4.688 10.521 -1.382 1.00 89.19 83 ASN A CA 1
ATOM 640 C C . ASN A 1 83 ? -4.180 11.954 -1.308 1.00 89.19 83 ASN A C 1
ATOM 642 O O . ASN A 1 83 ? -4.869 12.829 -0.794 1.00 89.19 83 ASN A O 1
ATOM 646 N N . PHE A 1 84 ? -3.048 12.234 -1.951 1.00 86.62 84 PHE A N 1
ATOM 647 C CA . PHE A 1 84 ? -2.656 13.609 -2.256 1.00 86.62 84 PHE A CA 1
ATOM 648 C C . PHE A 1 84 ? -3.103 13.965 -3.678 1.00 86.62 84 PHE A C 1
ATOM 650 O O . PHE A 1 84 ? -2.612 13.408 -4.664 1.00 86.62 84 PHE A O 1
ATOM 657 N N . LEU A 1 85 ? -4.072 14.877 -3.784 1.00 81.38 85 LEU A N 1
ATOM 658 C CA . LEU A 1 85 ? -4.720 15.269 -5.043 1.00 81.38 85 LEU A CA 1
ATOM 659 C C . LEU A 1 85 ? -4.062 16.495 -5.692 1.00 81.38 85 LEU A C 1
ATOM 661 O O . LEU A 1 85 ? -4.227 16.711 -6.891 1.00 81.38 85 LEU A O 1
ATOM 665 N N . SER A 1 86 ? -3.288 17.271 -4.925 1.00 76.19 86 SER A N 1
ATOM 666 C CA . SER A 1 86 ? -2.513 18.400 -5.452 1.00 76.19 86 SER A CA 1
ATOM 667 C C . SER A 1 86 ? -1.481 17.934 -6.481 1.00 76.19 86 SER A C 1
ATOM 669 O O . SER A 1 86 ? -0.838 16.897 -6.309 1.00 76.19 86 SER A O 1
ATOM 671 N N . TYR A 1 87 ? -1.264 18.722 -7.537 1.00 66.75 87 TYR A N 1
ATOM 672 C CA . TYR A 1 87 ? -0.250 18.454 -8.564 1.00 66.75 87 TYR A CA 1
ATOM 673 C C . TYR A 1 87 ? 1.174 18.819 -8.135 1.00 66.75 87 TYR A C 1
ATOM 675 O O . TYR A 1 87 ? 2.114 18.374 -8.786 1.00 66.75 87 TYR A O 1
ATOM 683 N N . THR A 1 88 ? 1.347 19.525 -7.014 1.00 67.06 88 THR A N 1
ATOM 684 C CA . THR A 1 88 ? 2.668 19.926 -6.508 1.00 67.06 88 THR A CA 1
ATOM 685 C C . THR A 1 88 ? 3.605 18.728 -6.286 1.00 67.06 88 THR A C 1
ATOM 687 O O . THR A 1 88 ? 3.126 17.634 -5.959 1.00 67.06 88 THR A O 1
ATOM 690 N N . PRO A 1 89 ? 4.924 18.911 -6.487 1.00 57.34 89 PRO A N 1
ATOM 691 C CA . PRO A 1 89 ? 5.851 17.810 -6.761 1.00 57.34 89 PRO A CA 1
ATOM 692 C C . PRO A 1 89 ? 6.278 16.986 -5.540 1.00 57.34 89 PRO A C 1
ATOM 694 O O . PRO A 1 89 ? 6.891 15.938 -5.718 1.00 57.34 89 PRO A O 1
ATOM 697 N N . ALA A 1 90 ? 5.982 17.422 -4.315 1.00 77.69 90 ALA A N 1
ATOM 698 C CA . ALA A 1 90 ? 6.408 16.685 -3.130 1.00 77.69 90 ALA A CA 1
ATOM 699 C C . ALA A 1 90 ? 5.579 15.402 -2.946 1.00 77.69 90 ALA A C 1
ATOM 701 O O . ALA A 1 90 ? 4.349 15.453 -2.863 1.00 77.69 90 ALA A O 1
ATOM 702 N N . TYR A 1 91 ? 6.273 14.267 -2.882 1.00 87.56 91 TYR A N 1
ATOM 703 C CA . TYR A 1 91 ? 5.736 13.012 -2.365 1.00 87.56 91 TYR A CA 1
ATOM 704 C C . TYR A 1 91 ? 5.765 13.057 -0.837 1.00 87.56 91 TYR A C 1
ATOM 706 O O . TYR A 1 91 ? 6.676 13.647 -0.259 1.00 87.56 91 TYR A O 1
ATOM 714 N N . TYR A 1 92 ? 4.774 12.447 -0.191 1.00 90.19 92 TYR A N 1
ATOM 715 C CA . TYR A 1 92 ? 4.786 12.272 1.261 1.00 90.19 92 TYR A CA 1
ATOM 716 C C . TYR A 1 92 ? 5.586 11.026 1.633 1.00 90.19 92 TYR A C 1
ATOM 718 O O . TYR A 1 92 ? 5.256 9.937 1.160 1.00 90.19 92 TYR A O 1
ATOM 726 N N . ASP A 1 93 ? 6.610 11.183 2.467 1.00 92.69 93 ASP A N 1
ATOM 727 C CA . ASP A 1 93 ? 7.372 10.060 3.010 1.00 92.69 93 ASP A CA 1
ATOM 728 C C . ASP A 1 93 ? 6.490 9.308 4.011 1.00 92.69 93 ASP A C 1
ATOM 730 O O . ASP A 1 93 ? 6.208 9.790 5.105 1.00 92.69 93 ASP A O 1
ATOM 734 N N . LEU A 1 94 ? 5.988 8.143 3.600 1.00 94.44 94 LEU A N 1
ATOM 735 C CA . LEU A 1 94 ? 5.009 7.391 4.373 1.00 94.44 94 LEU A CA 1
ATOM 736 C C . LEU A 1 94 ? 5.694 6.684 5.554 1.00 94.44 94 LEU A C 1
ATOM 738 O O . LEU A 1 94 ? 6.597 5.873 5.322 1.00 94.44 94 LEU A O 1
ATOM 742 N N . PRO A 1 95 ? 5.248 6.903 6.804 1.00 94.06 95 PRO A N 1
ATOM 743 C CA . PRO A 1 95 ? 5.787 6.195 7.956 1.00 94.06 95 PRO A CA 1
ATOM 744 C C . PRO A 1 95 ? 5.599 4.681 7.831 1.00 94.06 95 PRO A C 1
ATOM 746 O O . PRO A 1 95 ? 4.509 4.197 7.515 1.00 94.06 95 PRO A O 1
ATOM 749 N N . SER A 1 96 ? 6.649 3.921 8.151 1.00 93.62 96 SER A N 1
ATOM 750 C CA . SER A 1 96 ? 6.661 2.459 8.005 1.00 93.62 96 SER A CA 1
ATOM 751 C C . SER A 1 96 ? 5.637 1.739 8.892 1.00 93.62 96 SER A C 1
ATOM 753 O O . SER A 1 96 ? 5.256 0.607 8.602 1.00 93.62 96 SER A O 1
ATOM 755 N N . ALA A 1 97 ? 5.133 2.407 9.935 1.00 93.50 97 ALA A N 1
ATOM 756 C CA . ALA A 1 97 ? 4.115 1.876 10.837 1.00 93.50 97 ALA A CA 1
ATOM 757 C C . ALA A 1 97 ? 2.871 1.346 10.100 1.00 93.50 97 ALA A C 1
ATOM 759 O O . ALA A 1 97 ? 2.303 0.341 10.520 1.00 93.50 97 ALA A O 1
ATOM 760 N N . VAL A 1 98 ? 2.486 1.952 8.968 1.00 93.81 98 VAL A N 1
ATOM 761 C CA . VAL A 1 98 ? 1.339 1.493 8.161 1.00 93.81 98 VAL A CA 1
ATOM 762 C C . VAL A 1 98 ? 1.474 0.034 7.709 1.00 93.81 98 VAL A C 1
ATOM 764 O O . VAL A 1 98 ? 0.471 -0.665 7.599 1.00 93.81 98 VAL A O 1
ATOM 767 N N . PHE A 1 99 ? 2.702 -0.453 7.496 1.00 94.75 99 PHE A N 1
ATOM 768 C CA . PHE A 1 99 ? 2.984 -1.816 7.035 1.00 94.75 99 PHE A CA 1
ATOM 769 C C . PHE A 1 99 ? 2.818 -2.880 8.124 1.00 94.75 99 PHE A C 1
ATOM 771 O O . PHE A 1 99 ? 2.898 -4.075 7.839 1.00 94.75 99 PHE A O 1
ATOM 778 N N . LEU A 1 100 ? 2.567 -2.462 9.366 1.00 93.88 100 LEU A N 1
ATOM 779 C CA . LEU A 1 100 ? 2.347 -3.343 10.510 1.00 93.88 100 LEU A CA 1
ATOM 780 C C . LEU A 1 100 ? 0.854 -3.586 10.801 1.00 93.88 100 LEU A C 1
ATOM 782 O O . LEU A 1 100 ? 0.535 -4.346 11.712 1.00 93.88 100 LEU A O 1
ATOM 786 N N . ALA A 1 101 ? -0.056 -2.975 10.034 1.00 93.19 101 ALA A N 1
ATOM 787 C CA . ALA A 1 101 ? -1.501 -3.077 10.236 1.00 93.19 101 ALA A CA 1
ATOM 788 C C . ALA A 1 101 ? -2.053 -4.455 9.808 1.00 93.19 101 ALA A C 1
ATOM 790 O O . ALA A 1 101 ? -2.464 -4.659 8.665 1.00 93.19 101 ALA A O 1
ATOM 791 N N . GLU A 1 102 ? -2.084 -5.420 10.729 1.00 93.81 102 GLU A N 1
ATOM 792 C CA . GLU A 1 102 ? -2.446 -6.818 10.424 1.00 93.81 102 GLU A CA 1
ATOM 793 C C . GLU A 1 102 ? -3.918 -7.021 10.026 1.00 93.81 102 GLU A C 1
ATOM 795 O O . GLU A 1 102 ? -4.263 -7.966 9.304 1.00 93.81 102 GLU A O 1
ATOM 800 N N . SER A 1 103 ? -4.791 -6.137 10.510 1.00 91.25 103 SER A N 1
ATOM 801 C CA . SER A 1 103 ? -6.238 -6.170 10.282 1.00 91.25 103 SER A CA 1
ATOM 802 C C . SER A 1 103 ? -6.649 -5.629 8.909 1.00 91.25 103 SER A C 1
ATOM 804 O O . SER A 1 103 ? -7.788 -5.871 8.493 1.00 91.25 103 SER A O 1
ATOM 806 N N . LEU A 1 104 ? -5.728 -4.950 8.213 1.00 94.44 104 LEU A N 1
ATOM 807 C CA . LEU A 1 104 ? -5.978 -4.239 6.968 1.00 94.44 104 LEU A CA 1
ATOM 808 C C . LEU A 1 104 ? -6.246 -5.209 5.815 1.00 94.44 104 LEU A C 1
ATOM 810 O O . LEU A 1 104 ? -5.463 -6.115 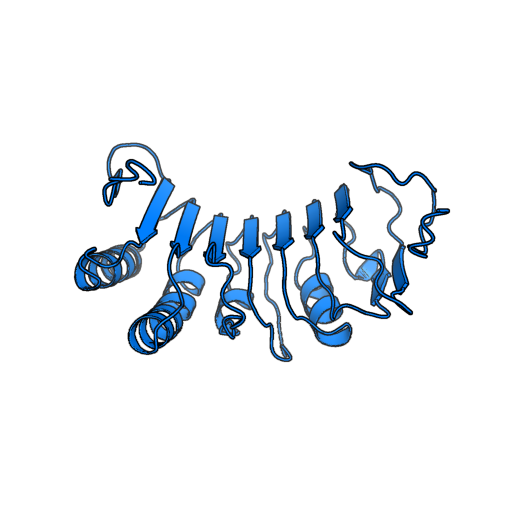5.546 1.00 94.44 104 LEU A O 1
ATOM 814 N N . GLU A 1 105 ? -7.352 -4.992 5.112 1.00 95.25 105 GLU A N 1
ATOM 815 C CA . GLU A 1 105 ? -7.806 -5.769 3.956 1.00 95.25 105 GLU A CA 1
ATOM 816 C C . GLU A 1 105 ? -7.608 -5.002 2.639 1.00 95.25 105 GLU A C 1
ATOM 818 O O . GLU A 1 105 ? -7.318 -5.613 1.607 1.00 95.25 105 GLU A O 1
ATOM 823 N N . GLU A 1 106 ? -7.689 -3.668 2.669 1.00 95.88 106 GLU A N 1
ATOM 824 C CA . GLU A 1 106 ? -7.437 -2.801 1.515 1.00 95.88 106 GLU A CA 1
ATOM 825 C C . GLU A 1 106 ? -6.508 -1.630 1.859 1.00 95.88 106 GLU A C 1
ATOM 827 O O . GLU A 1 106 ? -6.753 -0.885 2.808 1.00 95.88 106 GLU A O 1
ATOM 832 N N . LEU A 1 107 ? -5.480 -1.421 1.035 1.00 97.50 107 LEU A N 1
ATOM 833 C CA . LEU A 1 107 ? -4.581 -0.272 1.122 1.00 97.50 107 LEU A CA 1
ATOM 834 C C . LEU A 1 107 ? -4.540 0.472 -0.214 1.00 97.50 107 LEU A C 1
ATOM 836 O O . LEU A 1 107 ? -4.210 -0.105 -1.253 1.00 97.50 107 LEU A O 1
ATOM 840 N N . HIS A 1 108 ? -4.835 1.769 -0.178 1.00 97.12 108 HIS A N 1
ATOM 841 C CA . HIS A 1 108 ? -4.683 2.683 -1.301 1.00 97.12 108 HIS A CA 1
ATOM 842 C C . HIS A 1 108 ? -3.744 3.824 -0.930 1.00 97.12 108 HIS A C 1
ATOM 844 O O . HIS A 1 108 ? -4.020 4.594 -0.012 1.00 97.12 108 HIS A O 1
ATOM 850 N N . LEU A 1 109 ? -2.670 3.975 -1.697 1.00 96.50 109 LEU A N 1
ATOM 851 C CA . LEU A 1 109 ? -1.712 5.059 -1.543 1.00 96.50 109 LEU A CA 1
ATOM 852 C C . LEU A 1 109 ? -1.593 5.814 -2.860 1.00 96.50 109 LEU A C 1
ATOM 854 O O . LEU A 1 109 ? -1.296 5.222 -3.902 1.00 96.50 109 LEU A O 1
ATOM 858 N N . CYS A 1 110 ? -1.789 7.128 -2.812 1.00 93.44 110 CYS A N 1
ATOM 859 C CA . CYS A 1 110 ? -1.558 8.005 -3.947 1.00 93.44 110 CYS A CA 1
ATOM 860 C C . CYS A 1 110 ? -0.548 9.095 -3.586 1.00 93.44 110 CYS A C 1
ATOM 862 O O . CYS A 1 110 ? -0.779 9.813 -2.621 1.00 93.44 110 CYS A O 1
ATOM 864 N N . LYS A 1 111 ? 0.521 9.273 -4.382 1.00 91.38 111 LYS A N 1
ATOM 865 C CA . LYS A 1 111 ? 1.553 10.316 -4.175 1.00 91.38 111 LYS A CA 1
ATOM 866 C C . LYS A 1 111 ? 2.362 10.176 -2.869 1.00 91.38 111 LYS A C 1
ATOM 868 O O . LYS A 1 111 ? 2.679 11.158 -2.203 1.00 91.38 111 LYS A O 1
ATOM 873 N N . CYS A 1 112 ? 2.738 8.943 -2.534 1.00 93.12 112 CYS A N 1
ATOM 874 C CA . CYS A 1 112 ? 3.603 8.624 -1.389 1.00 93.12 112 CYS A CA 1
ATOM 875 C C . CYS A 1 112 ? 5.003 8.177 -1.842 1.00 93.12 112 CYS A C 1
ATOM 877 O O . CYS A 1 112 ? 5.149 7.621 -2.933 1.00 93.12 112 CYS A O 1
ATOM 879 N N . ARG A 1 113 ? 6.011 8.372 -0.992 1.00 94.25 113 ARG A N 1
ATOM 880 C CA . ARG A 1 113 ? 7.323 7.725 -1.075 1.00 94.25 113 ARG A CA 1
ATOM 881 C C . ARG A 1 113 ? 7.409 6.657 0.005 1.00 94.25 113 ARG A C 1
ATOM 883 O O . ARG A 1 113 ? 7.059 6.907 1.156 1.00 94.25 113 ARG A O 1
ATOM 890 N N . LEU A 1 114 ? 7.862 5.473 -0.383 1.00 95.19 114 LEU A N 1
ATOM 891 C CA . LEU A 1 114 ? 8.124 4.361 0.515 1.00 95.19 114 LEU A CA 1
ATOM 892 C C . LEU A 1 114 ? 9.637 4.226 0.669 1.00 95.19 114 LEU A C 1
ATOM 894 O O . LEU A 1 114 ? 10.329 3.885 -0.289 1.00 95.19 114 LEU A O 1
ATOM 898 N N . SER A 1 115 ? 10.139 4.527 1.863 1.00 92.31 115 SER A N 1
ATOM 899 C CA . SER A 1 115 ? 11.521 4.224 2.246 1.00 92.31 115 SER A CA 1
ATOM 900 C C . SER A 1 115 ? 11.710 2.712 2.405 1.00 92.31 115 SER A C 1
ATOM 902 O O . SER A 1 115 ? 10.710 2.017 2.585 1.00 92.31 115 SER A O 1
ATOM 904 N N . PRO A 1 116 ? 12.953 2.194 2.392 1.00 92.44 116 PRO A N 1
ATOM 905 C CA . PRO A 1 116 ? 13.225 0.787 2.664 1.00 92.44 116 PRO A CA 1
ATOM 906 C C . PRO A 1 116 ? 12.529 0.282 3.930 1.00 92.44 116 PRO A C 1
ATOM 908 O O . PRO A 1 116 ? 12.602 0.910 4.987 1.00 92.44 116 PRO A O 1
ATOM 911 N N . ILE A 1 117 ? 11.832 -0.847 3.801 1.00 90.00 117 ILE A N 1
ATOM 912 C CA . ILE A 1 117 ? 11.020 -1.445 4.865 1.00 90.00 117 ILE A CA 1
ATOM 913 C C . ILE A 1 117 ? 11.671 -2.756 5.296 1.00 90.00 117 ILE A C 1
ATOM 915 O O . ILE A 1 117 ? 11.994 -3.594 4.458 1.00 90.00 117 ILE A O 1
ATOM 919 N N . GLU A 1 118 ? 11.814 -2.951 6.604 1.00 87.88 118 GLU A N 1
ATOM 920 C CA . GLU A 1 118 ? 12.388 -4.177 7.174 1.00 87.88 118 GLU A CA 1
ATOM 921 C C . GLU A 1 118 ? 11.367 -5.317 7.280 1.00 87.88 118 GLU A C 1
ATOM 923 O O . GLU A 1 118 ? 11.708 -6.486 7.116 1.00 87.88 118 GLU A O 1
ATOM 928 N N . SER A 1 119 ? 10.105 -4.995 7.577 1.00 89.25 119 SER A N 1
ATOM 929 C CA . SER A 1 119 ? 9.056 -5.987 7.810 1.00 89.25 119 SER A CA 1
ATOM 930 C C . SER A 1 119 ? 7.674 -5.456 7.445 1.00 89.25 119 SER A C 1
ATOM 932 O O . SER A 1 119 ? 7.353 -4.291 7.673 1.00 89.25 119 SER A O 1
ATOM 934 N N . VAL A 1 120 ? 6.844 -6.344 6.903 1.00 94.69 120 VAL A N 1
ATOM 935 C CA . VAL A 1 120 ? 5.455 -6.088 6.520 1.00 94.69 120 VAL A CA 1
ATOM 936 C C . VAL A 1 120 ? 4.603 -7.200 7.134 1.00 94.69 120 VAL A C 1
ATOM 938 O O . VAL A 1 120 ? 4.942 -8.377 7.018 1.00 94.69 120 VAL A O 1
ATOM 941 N N . ARG A 1 121 ? 3.511 -6.841 7.817 1.00 94.88 121 ARG A N 1
ATOM 942 C CA . ARG A 1 121 ? 2.643 -7.772 8.568 1.00 94.88 121 ARG A CA 1
ATOM 943 C C . ARG A 1 121 ? 1.206 -7.775 8.061 1.00 94.88 121 ARG A C 1
ATOM 945 O O . ARG A 1 121 ? 0.263 -7.935 8.830 1.00 94.88 121 ARG A O 1
ATOM 952 N N . PHE A 1 122 ? 1.021 -7.612 6.760 1.00 95.31 122 PHE A N 1
ATOM 953 C CA . PHE A 1 122 ? -0.285 -7.561 6.111 1.00 95.31 122 PHE A CA 1
ATOM 954 C C . PHE A 1 122 ? -0.962 -8.942 6.021 1.00 95.31 122 PHE A C 1
ATOM 956 O O . PHE A 1 122 ? -1.202 -9.488 4.945 1.00 95.31 122 PHE A O 1
ATOM 963 N N . LYS A 1 123 ? -1.343 -9.498 7.179 1.00 93.94 123 LYS A N 1
ATOM 964 C CA . LYS A 1 123 ? -1.968 -10.827 7.308 1.00 93.94 123 LYS A CA 1
ATOM 965 C C . LYS A 1 123 ? -3.325 -10.936 6.612 1.00 93.94 123 LYS A C 1
ATOM 967 O O . LYS A 1 123 ? -3.693 -12.027 6.188 1.00 93.94 123 LYS A O 1
ATOM 972 N N . SER A 1 124 ? -4.055 -9.826 6.496 1.00 95.25 124 SER A N 1
ATOM 973 C CA . SER A 1 124 ? -5.421 -9.798 5.956 1.00 95.25 124 SER A CA 1
ATOM 974 C C . SER A 1 124 ? -5.541 -9.097 4.601 1.00 95.25 124 SER A C 1
ATOM 976 O O . SER A 1 124 ? -6.637 -9.075 4.035 1.00 95.25 124 SER A O 1
ATOM 978 N N . LEU A 1 125 ? -4.451 -8.532 4.067 1.00 97.19 125 LEU A N 1
ATOM 979 C CA . LEU A 1 125 ? -4.522 -7.627 2.921 1.00 97.19 125 LEU A CA 1
ATOM 980 C C . LEU A 1 125 ? -4.878 -8.388 1.646 1.00 97.19 125 LEU A C 1
ATOM 982 O O . LEU A 1 125 ? -4.185 -9.313 1.233 1.00 97.19 125 LEU A O 1
ATOM 986 N N . ARG A 1 126 ? -5.969 -7.967 1.008 1.00 96.06 126 ARG A N 1
ATOM 987 C CA . ARG A 1 126 ? -6.521 -8.549 -0.222 1.00 96.06 126 ARG A CA 1
ATOM 988 C C . ARG A 1 126 ? -6.355 -7.623 -1.413 1.00 96.06 126 ARG A C 1
ATOM 990 O O . ARG A 1 126 ? -6.322 -8.109 -2.544 1.00 96.06 126 ARG A O 1
ATOM 997 N N . LYS A 1 127 ? -6.250 -6.314 -1.183 1.00 95.81 127 LYS A N 1
ATOM 998 C CA . LYS A 1 127 ? -6.113 -5.314 -2.241 1.00 95.81 127 LYS A CA 1
ATOM 999 C C . LYS A 1 127 ? -5.045 -4.285 -1.905 1.00 95.81 127 LYS A C 1
ATOM 1001 O O . LYS A 1 127 ? -5.141 -3.594 -0.894 1.00 95.81 127 LYS A O 1
ATOM 1006 N N . LEU A 1 128 ? -4.089 -4.129 -2.812 1.00 97.38 128 LEU A N 1
ATOM 1007 C CA . LEU A 1 128 ? -3.074 -3.085 -2.762 1.00 97.38 128 LEU A CA 1
ATOM 1008 C C . LEU A 1 128 ? -3.180 -2.214 -4.011 1.00 97.38 128 LEU A C 1
ATOM 1010 O O . LEU A 1 128 ? -3.103 -2.703 -5.137 1.00 97.38 128 LEU A O 1
ATOM 1014 N N . THR A 1 129 ? -3.358 -0.911 -3.819 1.00 96.75 129 THR A N 1
ATOM 1015 C CA . THR A 1 129 ? -3.332 0.081 -4.895 1.00 96.75 129 THR A CA 1
ATOM 1016 C C . THR A 1 129 ? -2.253 1.115 -4.629 1.00 96.75 129 THR A C 1
ATOM 1018 O O . THR A 1 129 ? -2.334 1.869 -3.663 1.00 96.75 129 THR A O 1
ATOM 1021 N N . LEU A 1 130 ? -1.277 1.184 -5.528 1.00 96.50 130 LEU A N 1
ATOM 1022 C CA . LEU A 1 130 ? -0.217 2.183 -5.525 1.00 96.50 130 LEU A CA 1
ATOM 1023 C C . LEU A 1 130 ? -0.385 3.073 -6.755 1.00 96.50 130 LEU A C 1
ATOM 1025 O O . LEU A 1 130 ? -0.343 2.598 -7.892 1.00 96.50 130 LEU A O 1
ATOM 1029 N N . LYS A 1 131 ? -0.596 4.370 -6.541 1.00 93.44 131 LYS A N 1
ATOM 1030 C CA . LYS A 1 131 ? -0.767 5.361 -7.607 1.00 93.44 131 LYS A CA 1
ATOM 1031 C C . LYS A 1 131 ? 0.233 6.494 -7.443 1.00 93.44 131 LYS A C 1
ATOM 1033 O O . LYS A 1 131 ? 0.178 7.212 -6.457 1.00 93.44 131 LYS A O 1
ATOM 1038 N N . ARG A 1 132 ? 1.098 6.730 -8.430 1.00 91.75 132 ARG A N 1
ATOM 1039 C CA . ARG A 1 132 ? 2.168 7.732 -8.332 1.00 91.75 132 ARG A CA 1
ATOM 1040 C C . ARG A 1 132 ? 2.917 7.518 -7.020 1.00 91.75 132 ARG A C 1
ATOM 1042 O O . ARG A 1 132 ? 2.905 8.385 -6.161 1.00 91.75 132 ARG A O 1
ATOM 1049 N N . VAL A 1 133 ? 3.420 6.308 -6.802 1.00 93.62 133 VAL A N 1
ATOM 1050 C CA . VAL A 1 133 ? 4.173 5.963 -5.591 1.00 93.62 133 VAL A CA 1
ATOM 1051 C C . VAL A 1 133 ? 5.628 5.758 -5.980 1.00 93.62 133 VAL A C 1
ATOM 1053 O O . VAL A 1 133 ? 5.908 5.050 -6.950 1.00 93.62 133 VAL A O 1
ATOM 1056 N N . GLN A 1 134 ? 6.520 6.392 -5.226 1.00 93.56 134 GLN A N 1
ATOM 1057 C CA . GLN A 1 134 ? 7.963 6.189 -5.294 1.00 93.56 134 GLN A CA 1
ATOM 1058 C C . GLN A 1 134 ? 8.330 5.023 -4.381 1.00 93.56 134 GLN A C 1
ATOM 1060 O O . GLN A 1 134 ? 8.117 5.091 -3.173 1.00 93.56 134 GLN A O 1
ATOM 1065 N N . VAL A 1 135 ? 8.787 3.925 -4.976 1.00 93.81 135 VAL A N 1
ATOM 1066 C CA . VAL A 1 135 ? 9.145 2.686 -4.281 1.00 93.81 135 VAL A CA 1
ATOM 1067 C C . VAL A 1 135 ? 10.153 1.924 -5.135 1.00 93.81 135 VAL A C 1
ATOM 1069 O O . VAL A 1 135 ? 9.951 1.773 -6.344 1.00 93.81 135 VAL A O 1
ATOM 1072 N N . ASP A 1 136 ? 11.236 1.459 -4.519 1.00 92.12 136 ASP A N 1
ATOM 1073 C CA . ASP A 1 136 ? 12.236 0.628 -5.187 1.00 92.12 136 ASP A CA 1
ATOM 1074 C C . ASP A 1 136 ? 11.799 -0.847 -5.268 1.00 92.12 136 ASP A C 1
ATOM 1076 O O . ASP A 1 136 ? 10.862 -1.293 -4.601 1.00 92.12 136 ASP A O 1
ATOM 1080 N N . GLY A 1 137 ? 12.486 -1.620 -6.112 1.00 90.75 137 GLY A N 1
ATOM 1081 C CA . GLY A 1 137 ? 12.143 -3.022 -6.343 1.00 90.75 137 GLY A CA 1
ATOM 1082 C C . GLY A 1 137 ? 12.307 -3.921 -5.114 1.00 90.75 137 GLY A C 1
ATOM 1083 O O . GLY A 1 137 ? 11.481 -4.810 -4.917 1.00 90.75 137 GLY A O 1
ATOM 1084 N N . GLY A 1 138 ? 13.315 -3.677 -4.272 1.00 91.62 138 GLY A N 1
ATOM 1085 C CA . GLY A 1 138 ? 13.548 -4.453 -3.053 1.00 91.62 138 GLY A CA 1
ATOM 1086 C C . GLY A 1 138 ? 12.434 -4.227 -2.037 1.00 91.62 138 GLY A C 1
ATOM 1087 O O . GLY A 1 138 ? 11.796 -5.179 -1.595 1.00 91.62 138 GLY A O 1
ATOM 1088 N N . THR A 1 139 ? 12.118 -2.962 -1.762 1.00 93.56 139 THR A N 1
ATOM 1089 C CA . THR A 1 139 ? 11.005 -2.574 -0.886 1.00 93.56 139 THR A CA 1
ATOM 1090 C C . THR A 1 139 ? 9.679 -3.142 -1.378 1.00 93.56 139 THR A C 1
ATOM 1092 O O . THR A 1 139 ? 8.896 -3.678 -0.594 1.00 93.56 139 THR A O 1
ATOM 1095 N N . PHE A 1 140 ? 9.422 -3.082 -2.685 1.00 94.31 140 PHE A N 1
ATOM 1096 C CA . PHE A 1 140 ? 8.204 -3.643 -3.256 1.00 94.31 140 PHE A CA 1
ATOM 1097 C C . PHE A 1 140 ? 8.109 -5.166 -3.078 1.00 94.31 140 PHE A C 1
ATOM 1099 O O . PHE A 1 140 ? 7.044 -5.667 -2.719 1.00 94.31 140 PHE A O 1
ATOM 1106 N N . VAL A 1 141 ? 9.207 -5.903 -3.278 1.00 92.25 141 VAL A N 1
ATOM 1107 C CA . VAL A 1 141 ? 9.251 -7.355 -3.033 1.00 92.25 141 VAL A CA 1
ATOM 1108 C C . VAL A 1 141 ? 8.991 -7.671 -1.559 1.00 92.25 141 VAL A C 1
ATOM 1110 O O . VAL A 1 141 ? 8.190 -8.560 -1.273 1.00 92.25 141 VAL A O 1
ATOM 1113 N N . THR A 1 142 ? 9.570 -6.908 -0.626 1.00 93.75 142 THR A N 1
ATOM 1114 C CA . THR A 1 142 ? 9.281 -7.046 0.813 1.00 93.75 142 THR A CA 1
ATOM 1115 C C . THR A 1 142 ? 7.793 -6.852 1.114 1.00 93.75 142 THR A C 1
ATOM 1117 O O . THR A 1 142 ? 7.218 -7.619 1.886 1.00 93.75 142 THR A O 1
ATOM 1120 N N . ILE A 1 143 ? 7.136 -5.876 0.473 1.00 94.88 143 ILE A N 1
ATOM 1121 C CA . ILE A 1 143 ? 5.681 -5.686 0.598 1.00 94.88 143 ILE A CA 1
ATOM 1122 C C . ILE A 1 143 ? 4.932 -6.915 0.093 1.00 94.88 143 ILE A C 1
ATOM 1124 O O . ILE A 1 143 ? 4.045 -7.392 0.794 1.00 94.88 143 ILE A O 1
ATOM 1128 N N . MET A 1 144 ? 5.285 -7.449 -1.079 1.00 93.06 144 MET A N 1
ATOM 1129 C CA . MET A 1 144 ? 4.606 -8.625 -1.635 1.00 93.06 144 MET A CA 1
ATOM 1130 C C . MET A 1 144 ? 4.718 -9.834 -0.700 1.00 93.06 144 MET A C 1
ATOM 1132 O O . MET A 1 144 ? 3.692 -10.405 -0.342 1.00 93.06 144 MET A O 1
ATOM 1136 N N . LEU A 1 145 ? 5.924 -10.138 -0.204 1.00 92.38 145 LEU A N 1
ATOM 1137 C CA . LEU A 1 145 ? 6.167 -11.234 0.748 1.00 92.38 145 LEU A CA 1
ATOM 1138 C C . LEU A 1 145 ? 5.357 -11.098 2.048 1.00 92.38 145 LEU A C 1
ATOM 1140 O O . LEU A 1 145 ? 4.980 -12.097 2.657 1.00 92.38 145 LEU A O 1
ATOM 1144 N N . GLY A 1 146 ? 5.065 -9.868 2.474 1.00 93.56 146 GLY A N 1
ATOM 1145 C CA . GLY A 1 146 ? 4.259 -9.594 3.660 1.00 93.56 146 GLY A CA 1
ATOM 1146 C C . GLY A 1 146 ? 2.742 -9.671 3.457 1.00 93.56 146 GLY A C 1
ATOM 1147 O O . GLY A 1 146 ? 2.018 -9.477 4.434 1.00 93.56 146 GLY A O 1
ATOM 1148 N N . CYS A 1 147 ? 2.247 -9.929 2.237 1.00 94.19 147 CYS A N 1
ATOM 1149 C CA . CYS A 1 147 ? 0.817 -9.944 1.890 1.00 94.19 147 CYS A CA 1
ATOM 1150 C C . CYS A 1 147 ? 0.344 -11.312 1.348 1.00 94.19 147 CYS A C 1
ATOM 1152 O O . CYS A 1 147 ? -0.100 -11.398 0.198 1.00 94.19 147 CYS A O 1
ATOM 1154 N N . PRO A 1 148 ? 0.358 -12.396 2.143 1.00 91.81 148 PRO A N 1
ATOM 1155 C CA . PRO A 1 148 ? 0.082 -13.751 1.645 1.00 91.81 148 PRO A CA 1
ATOM 1156 C C . PRO A 1 148 ? -1.330 -13.939 1.060 1.00 91.81 148 PRO A C 1
ATOM 1158 O O . PRO A 1 148 ? -1.561 -14.847 0.263 1.00 91.81 148 PRO A O 1
ATOM 1161 N N . LEU A 1 149 ? -2.289 -13.086 1.440 1.00 94.69 149 LEU A N 1
ATOM 1162 C CA . LEU A 1 149 ? -3.679 -13.139 0.974 1.00 94.69 149 LEU A CA 1
ATOM 1163 C C . LEU A 1 149 ? -3.997 -12.135 -0.146 1.00 94.69 149 LEU A C 1
ATOM 1165 O O . LEU A 1 149 ? -5.175 -11.973 -0.489 1.00 94.69 149 LEU A O 1
ATOM 1169 N N . LEU A 1 150 ? -2.989 -11.465 -0.716 1.00 94.56 150 LEU A N 1
ATOM 1170 C CA . LEU A 1 150 ? -3.191 -10.435 -1.730 1.00 94.56 150 LEU A CA 1
ATOM 1171 C C . LEU A 1 150 ? -3.859 -11.028 -2.970 1.00 94.56 150 LEU A C 1
ATOM 1173 O O . LEU A 1 150 ? -3.310 -11.912 -3.615 1.00 94.56 150 LEU A O 1
ATOM 1177 N N . ARG A 1 151 ? -5.040 -10.514 -3.326 1.00 92.38 151 ARG A N 1
ATOM 1178 C CA . ARG A 1 151 ? -5.814 -10.950 -4.499 1.00 92.38 151 ARG A CA 1
ATOM 1179 C C . ARG A 1 151 ? -5.784 -9.946 -5.634 1.00 92.38 151 ARG A C 1
ATOM 1181 O O . ARG A 1 151 ? -5.948 -10.345 -6.780 1.00 92.38 151 ARG A O 1
ATOM 1188 N N . CYS A 1 152 ? -5.622 -8.663 -5.329 1.00 91.19 152 CYS A N 1
ATOM 1189 C CA . CYS A 1 152 ? -5.682 -7.582 -6.300 1.00 91.19 152 CYS A CA 1
ATOM 1190 C C . CYS A 1 152 ? -4.519 -6.610 -6.095 1.00 91.19 152 CYS A C 1
ATOM 1192 O O . CYS A 1 152 ? -4.413 -5.970 -5.049 1.00 91.19 152 CYS A O 1
ATOM 1194 N N . LEU A 1 153 ? -3.681 -6.474 -7.117 1.00 92.25 153 LEU A N 1
ATOM 1195 C CA . LEU A 1 153 ? -2.569 -5.537 -7.164 1.00 92.25 153 LEU A CA 1
ATOM 1196 C C . LEU A 1 153 ? -2.799 -4.527 -8.289 1.00 92.25 153 LEU A C 1
ATOM 1198 O O . LEU A 1 153 ? -2.953 -4.893 -9.453 1.00 92.25 153 LEU A O 1
ATOM 1202 N N . VAL A 1 154 ? -2.789 -3.244 -7.945 1.00 90.75 154 VAL A N 1
ATOM 1203 C CA . VAL A 1 154 ? -2.959 -2.146 -8.897 1.00 90.75 154 VAL A CA 1
ATOM 1204 C C . VAL A 1 154 ? -1.770 -1.201 -8.790 1.00 90.75 154 VAL A C 1
ATOM 1206 O O . VAL A 1 154 ? -1.575 -0.558 -7.762 1.00 90.75 154 VAL A O 1
ATOM 1209 N N . LEU A 1 155 ? -1.012 -1.080 -9.875 1.00 91.19 155 LEU A N 1
ATOM 1210 C CA . LEU A 1 155 ? 0.132 -0.188 -10.013 1.00 91.19 155 LEU A CA 1
ATOM 1211 C C . LEU A 1 155 ? -0.177 0.869 -11.071 1.00 91.19 155 LEU A C 1
ATOM 1213 O O . LEU A 1 155 ? -0.447 0.546 -12.227 1.00 91.19 155 LEU A O 1
ATOM 1217 N N . LYS A 1 156 ? -0.149 2.143 -10.679 1.00 89.44 156 LYS A N 1
ATOM 1218 C CA . LYS A 1 156 ? -0.428 3.269 -11.575 1.00 89.44 156 LYS A CA 1
ATOM 1219 C C . LYS A 1 156 ? 0.681 4.311 -11.498 1.00 89.44 156 LYS A C 1
ATOM 1221 O O . LYS A 1 156 ? 0.826 4.924 -10.449 1.00 89.44 156 LYS A O 1
ATOM 1226 N N . CYS A 1 157 ? 1.413 4.581 -12.576 1.00 88.00 157 CYS A N 1
ATOM 1227 C CA . CYS A 1 157 ? 2.476 5.598 -12.627 1.00 88.00 157 CYS A CA 1
ATOM 1228 C C . CYS A 1 157 ? 3.533 5.449 -11.508 1.00 88.00 157 CYS A C 1
ATOM 1230 O O . CYS A 1 157 ? 3.905 6.433 -10.872 1.00 88.00 157 CYS A O 1
ATOM 1232 N N . CYS A 1 158 ? 3.988 4.232 -11.210 1.00 89.56 158 CYS A N 1
ATOM 1233 C CA . CYS A 1 158 ? 5.044 3.989 -10.213 1.00 89.56 158 CYS A CA 1
ATOM 1234 C C . CYS A 1 158 ? 6.423 4.045 -10.888 1.00 89.56 158 CYS A C 1
ATOM 1236 O O . CYS A 1 158 ? 7.001 3.009 -11.208 1.00 89.56 158 CYS A O 1
ATOM 1238 N N . TRP A 1 159 ? 6.915 5.257 -11.160 1.00 80.56 159 TRP A N 1
ATOM 1239 C CA . TRP A 1 159 ? 8.039 5.503 -12.079 1.00 80.56 159 TRP A CA 1
ATOM 1240 C C . TRP A 1 159 ? 9.401 4.960 -11.620 1.00 80.56 159 TRP A C 1
ATOM 1242 O O . TRP A 1 159 ? 10.239 4.610 -12.451 1.00 80.56 159 TRP A O 1
ATOM 1252 N N . GLU A 1 160 ? 9.625 4.867 -10.309 1.00 85.69 160 GLU A N 1
ATOM 1253 C CA . GLU A 1 160 ? 10.879 4.354 -9.730 1.00 85.69 160 GLU A CA 1
ATOM 1254 C C . GLU A 1 160 ? 10.907 2.824 -9.617 1.00 85.69 160 GLU A C 1
ATOM 1256 O O . GLU A 1 160 ? 11.971 2.229 -9.448 1.00 85.69 160 GLU A O 1
ATOM 1261 N N . LEU A 1 161 ? 9.754 2.169 -9.777 1.00 88.56 161 LEU A N 1
ATOM 1262 C CA . LEU A 1 161 ? 9.636 0.729 -9.617 1.00 88.56 161 LEU A CA 1
ATOM 1263 C C . LEU A 1 161 ? 10.174 0.001 -10.852 1.00 88.56 161 LEU A C 1
ATOM 1265 O O . LEU A 1 161 ? 9.464 -0.169 -11.850 1.00 88.56 161 LEU A O 1
ATOM 1269 N N . ARG A 1 162 ? 11.424 -0.453 -10.767 1.00 84.25 162 ARG A N 1
ATOM 1270 C CA . ARG A 1 162 ? 12.152 -1.142 -11.840 1.00 84.25 162 ARG A CA 1
ATOM 1271 C C . ARG A 1 162 ? 12.602 -2.532 -11.396 1.00 84.25 162 ARG A C 1
ATOM 1273 O O . ARG A 1 162 ? 12.885 -2.746 -10.224 1.00 84.25 162 ARG A O 1
ATOM 1280 N N . ASN A 1 163 ? 12.720 -3.443 -12.361 1.00 83.00 163 ASN A N 1
ATOM 1281 C CA . ASN A 1 163 ? 13.327 -4.770 -12.209 1.00 83.00 163 ASN A CA 1
ATOM 1282 C C . ASN A 1 163 ? 12.748 -5.606 -11.060 1.00 83.00 163 ASN A C 1
ATOM 1284 O O . ASN A 1 163 ? 13.476 -6.102 -10.205 1.00 83.00 163 ASN A O 1
ATOM 1288 N N . VAL A 1 164 ? 11.430 -5.783 -11.058 1.00 86.69 164 VAL A N 1
ATOM 1289 C CA . VAL A 1 164 ? 10.725 -6.570 -10.042 1.00 86.69 164 VAL A CA 1
ATOM 1290 C C . VAL A 1 164 ? 10.302 -7.915 -10.604 1.00 86.69 164 VAL A C 1
ATOM 1292 O O . VAL A 1 164 ? 9.786 -7.996 -11.720 1.00 86.69 164 VAL A O 1
ATOM 1295 N N . ARG A 1 165 ? 10.448 -8.963 -9.791 1.00 84.81 165 ARG A N 1
ATOM 1296 C CA . ARG A 1 165 ? 9.800 -10.255 -10.006 1.00 84.81 165 ARG A CA 1
ATOM 1297 C C . ARG A 1 165 ? 8.927 -10.585 -8.799 1.00 84.81 165 ARG A C 1
ATOM 1299 O O . ARG A 1 165 ? 9.431 -10.654 -7.686 1.00 84.81 165 ARG A O 1
ATOM 1306 N N . VAL A 1 166 ? 7.638 -10.781 -9.039 1.00 83.19 166 VAL A N 1
ATOM 1307 C CA . VAL A 1 166 ? 6.690 -11.339 -8.072 1.00 83.19 166 VAL A CA 1
ATOM 1308 C C . VAL A 1 166 ? 6.450 -12.781 -8.480 1.00 83.19 166 VAL A C 1
ATOM 1310 O O . VAL A 1 166 ? 6.040 -13.026 -9.614 1.00 83.19 166 VAL A O 1
ATOM 1313 N N . SER A 1 167 ? 6.754 -13.716 -7.593 1.00 82.25 167 SER A N 1
ATOM 1314 C CA . SER A 1 167 ? 6.545 -15.144 -7.811 1.00 82.25 167 SER A CA 1
ATOM 1315 C C . SER A 1 167 ? 5.348 -15.657 -7.015 1.00 82.25 167 SER A C 1
ATOM 1317 O O . SER A 1 167 ? 4.803 -14.947 -6.163 1.00 82.25 167 SER A O 1
ATOM 1319 N N . GLU A 1 168 ? 4.943 -16.895 -7.280 1.00 80.19 168 GLU A N 1
ATOM 1320 C CA . GLU A 1 168 ? 3.879 -17.571 -6.543 1.00 80.19 168 GLU A CA 1
ATOM 1321 C C . GLU A 1 168 ? 4.178 -17.642 -5.042 1.00 80.19 168 GLU A C 1
ATOM 1323 O O . GLU A 1 168 ? 3.277 -17.420 -4.240 1.00 80.19 168 GLU A O 1
ATOM 1328 N N . GLU A 1 169 ? 5.437 -17.832 -4.640 1.00 82.88 169 GLU A N 1
ATOM 1329 C CA . GLU A 1 169 ? 5.813 -17.852 -3.221 1.00 82.88 169 GLU A CA 1
ATOM 1330 C C . GLU A 1 169 ? 5.573 -16.497 -2.547 1.00 82.88 169 GLU A C 1
ATOM 1332 O O . GLU A 1 169 ? 5.202 -16.439 -1.376 1.00 82.88 169 GLU A O 1
ATOM 1337 N N . ALA A 1 170 ? 5.762 -15.401 -3.287 1.00 82.69 170 ALA A N 1
ATOM 1338 C CA . ALA A 1 170 ? 5.556 -14.058 -2.765 1.00 82.69 170 ALA A CA 1
ATOM 1339 C C . ALA A 1 170 ? 4.080 -13.652 -2.735 1.00 82.69 170 ALA A C 1
ATOM 1341 O O . ALA A 1 170 ? 3.696 -12.807 -1.932 1.00 82.69 170 ALA A O 1
ATOM 1342 N N . SER A 1 171 ? 3.238 -14.181 -3.622 1.00 83.06 171 SER A N 1
ATOM 1343 C CA . SER A 1 171 ? 1.828 -13.780 -3.713 1.00 83.06 171 SER A CA 1
ATOM 1344 C C . SER A 1 171 ? 0.949 -14.905 -4.278 1.00 83.06 171 SER A C 1
ATOM 1346 O O . SER A 1 171 ? 0.411 -14.777 -5.381 1.00 83.06 171 SER A O 1
ATOM 1348 N N . PRO A 1 172 ? 0.733 -15.993 -3.516 1.00 85.06 172 PRO A N 1
ATOM 1349 C CA . PRO A 1 172 ? 0.074 -17.204 -4.019 1.00 85.06 172 PRO A CA 1
ATOM 1350 C C . PRO A 1 172 ? -1.419 -16.999 -4.310 1.00 85.06 172 PRO A C 1
ATOM 1352 O O . PRO A 1 172 ? -2.019 -17.697 -5.123 1.00 85.06 172 PRO A O 1
ATOM 1355 N N . ALA A 1 173 ? -2.044 -16.024 -3.646 1.00 88.12 173 ALA A N 1
ATOM 1356 C CA . ALA A 1 173 ? -3.463 -15.718 -3.790 1.00 88.12 173 ALA A CA 1
ATOM 1357 C C . ALA A 1 173 ? -3.771 -14.679 -4.885 1.00 88.12 173 ALA A C 1
ATOM 1359 O O . ALA A 1 173 ? -4.942 -14.303 -5.038 1.00 88.12 173 ALA A O 1
ATOM 1360 N N . LEU A 1 174 ? -2.761 -14.189 -5.619 1.00 87.44 174 LEU A N 1
ATOM 1361 C CA . LEU A 1 174 ? -2.925 -13.076 -6.549 1.00 87.44 174 LEU A CA 1
ATOM 1362 C C . LEU A 1 174 ? -3.745 -13.499 -7.768 1.00 87.44 174 LEU A C 1
ATOM 1364 O O . LEU A 1 174 ? -3.347 -14.367 -8.539 1.00 87.44 174 LEU A O 1
ATOM 1368 N N . LYS A 1 175 ? -4.892 -12.840 -7.944 1.00 86.19 175 LYS A N 1
ATOM 1369 C CA . LYS A 1 175 ? -5.819 -13.091 -9.050 1.00 86.19 175 LYS A CA 1
ATOM 1370 C C . LYS A 1 175 ? -5.916 -11.932 -10.010 1.00 86.19 175 LYS A C 1
ATOM 1372 O O . LYS A 1 175 ? -6.139 -12.158 -11.177 1.00 86.19 175 LYS A O 1
ATOM 1377 N N . HIS A 1 176 ? -5.760 -10.699 -9.548 1.00 85.44 176 HIS A N 1
ATOM 1378 C CA . HIS A 1 176 ? -5.943 -9.525 -10.385 1.00 85.44 176 HIS A CA 1
ATOM 1379 C C . HIS A 1 176 ? -4.709 -8.650 -10.349 1.00 85.44 176 HIS A C 1
ATOM 1381 O O . HIS A 1 176 ? -4.270 -8.225 -9.280 1.00 85.44 176 HIS A O 1
ATOM 1387 N N . PHE A 1 177 ? -4.198 -8.331 -11.531 1.00 86.25 177 PHE A N 1
ATOM 1388 C CA . PHE A 1 177 ? -3.106 -7.389 -11.697 1.00 86.25 177 PHE A CA 1
ATOM 1389 C C . PHE A 1 177 ? -3.480 -6.313 -12.707 1.00 86.25 177 PHE A C 1
ATOM 1391 O O . PHE A 1 177 ? -3.981 -6.603 -13.794 1.00 86.25 177 PHE A O 1
ATOM 1398 N N . VAL A 1 178 ? -3.221 -5.065 -12.331 1.00 85.19 178 VAL A N 1
ATOM 1399 C CA . VAL A 1 178 ? -3.381 -3.898 -13.191 1.00 85.19 178 VAL A CA 1
ATOM 1400 C C . VAL A 1 178 ? -2.088 -3.104 -13.160 1.00 85.19 178 VAL A C 1
ATOM 1402 O O . VAL A 1 178 ? -1.655 -2.668 -12.094 1.00 85.19 178 VAL A O 1
ATOM 1405 N N . LEU A 1 179 ? -1.524 -2.856 -14.336 1.00 86.06 179 LEU A N 1
ATOM 1406 C CA . LEU A 1 179 ? -0.413 -1.937 -14.529 1.00 86.06 179 LEU A CA 1
ATOM 1407 C C . LEU A 1 179 ? -0.831 -0.853 -15.514 1.00 86.06 179 LEU A C 1
ATOM 1409 O O . LEU A 1 179 ? -1.317 -1.147 -16.604 1.00 86.06 179 LEU A O 1
ATOM 1413 N N . TRP A 1 180 ? -0.648 0.403 -15.128 1.00 85.25 180 TRP A N 1
ATOM 1414 C CA . TRP A 1 180 ? -0.921 1.538 -15.995 1.00 85.25 180 TRP A CA 1
ATOM 1415 C C . TRP A 1 180 ? 0.110 2.633 -15.772 1.00 85.25 180 TRP A C 1
ATOM 1417 O O . TRP A 1 180 ? 0.240 3.140 -14.663 1.00 85.25 180 TRP A O 1
ATOM 1427 N N . ASP A 1 181 ? 0.797 3.051 -16.824 1.00 81.50 181 ASP A N 1
ATOM 1428 C CA . ASP A 1 181 ? 1.673 4.214 -16.779 1.00 81.50 181 ASP A CA 1
ATOM 1429 C C . ASP A 1 181 ? 1.186 5.244 -17.790 1.00 81.50 181 ASP A C 1
ATOM 1431 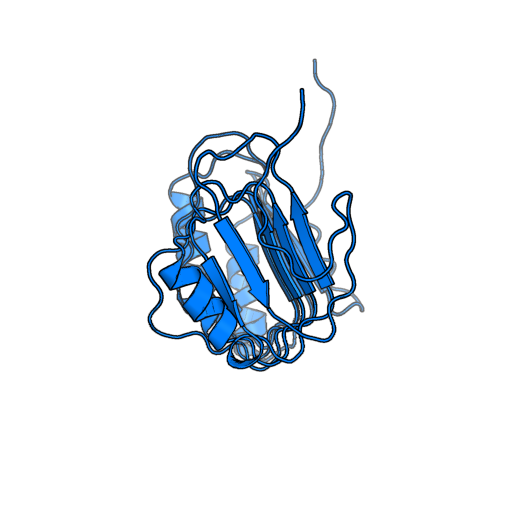O O . ASP A 1 181 ? 0.772 4.902 -18.896 1.00 81.50 181 ASP A O 1
ATOM 1435 N N . SER A 1 182 ? 1.229 6.515 -17.396 1.00 77.50 182 SER A N 1
ATOM 1436 C CA . SER A 1 182 ? 0.920 7.631 -18.293 1.00 77.50 182 SER A CA 1
ATOM 1437 C C . SER A 1 182 ? 2.013 7.870 -19.336 1.00 77.50 182 SER A C 1
ATOM 1439 O O . SER A 1 182 ? 1.757 8.528 -20.335 1.00 77.50 182 SER A O 1
ATOM 1441 N N . GLU A 1 183 ? 3.223 7.367 -19.086 1.00 72.81 183 GLU A N 1
ATOM 1442 C CA . GLU A 1 183 ? 4.413 7.554 -19.915 1.00 72.81 183 G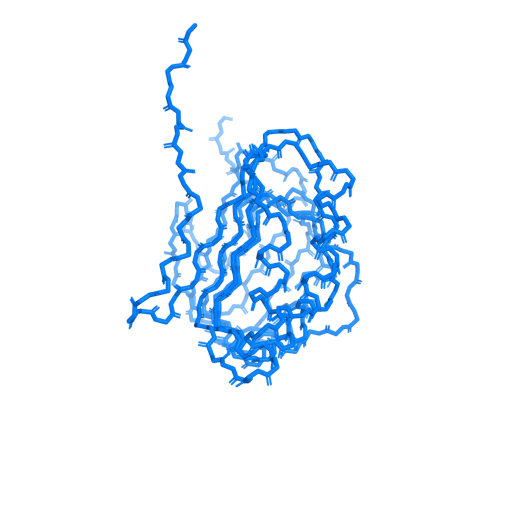LU A CA 1
ATOM 1443 C C . GLU A 1 183 ? 5.244 6.266 -19.919 1.00 72.81 183 GLU A C 1
ATOM 1445 O O . GLU A 1 183 ? 5.192 5.475 -18.972 1.00 72.81 183 GLU A O 1
ATOM 1450 N N . ARG A 1 184 ? 6.031 6.052 -20.979 1.00 71.88 184 ARG A N 1
ATOM 1451 C CA . ARG A 1 184 ? 6.950 4.911 -21.068 1.00 71.88 184 ARG A CA 1
ATOM 1452 C C . ARG A 1 184 ? 8.087 5.083 -20.059 1.00 71.88 184 ARG A C 1
ATOM 1454 O O . ARG A 1 184 ? 8.798 6.080 -20.090 1.00 71.88 184 ARG A O 1
ATOM 1461 N N . ILE A 1 185 ? 8.307 4.071 -19.221 1.00 75.31 185 ILE A N 1
ATOM 1462 C CA . ILE A 1 185 ? 9.443 4.037 -18.292 1.00 75.31 185 ILE A CA 1
ATOM 1463 C C . ILE A 1 185 ? 10.535 3.162 -18.904 1.00 75.31 185 ILE A C 1
ATOM 1465 O O . ILE A 1 185 ? 10.423 1.935 -18.950 1.00 75.31 185 ILE A O 1
ATOM 1469 N N . GLU A 1 186 ? 11.589 3.798 -19.402 1.00 75.94 186 GLU A N 1
ATOM 1470 C CA . GLU A 1 186 ? 12.717 3.103 -20.017 1.00 75.94 186 GLU A CA 1
ATOM 1471 C C . GLU A 1 186 ? 13.420 2.164 -19.023 1.00 75.94 186 GLU A C 1
ATOM 1473 O O . GLU A 1 186 ? 13.677 2.519 -17.868 1.00 75.94 186 GLU A O 1
ATOM 1478 N N . GLY A 1 187 ? 13.707 0.936 -19.469 1.00 74.81 187 GLY A N 1
ATOM 1479 C CA . GLY A 1 187 ? 14.357 -0.092 -18.653 1.00 74.81 187 GLY A CA 1
ATOM 1480 C C . GLY A 1 187 ? 13.481 -0.687 -17.542 1.00 74.81 187 GLY A C 1
ATOM 1481 O O . GLY A 1 187 ? 14.000 -1.394 -16.679 1.00 74.81 187 GLY A O 1
ATOM 1482 N N . ARG A 1 188 ? 12.166 -0.419 -17.521 1.00 80.69 188 ARG A N 1
ATOM 1483 C CA . ARG A 1 188 ? 11.254 -1.052 -16.561 1.00 80.69 188 ARG A CA 1
ATOM 1484 C C . ARG A 1 188 ? 10.954 -2.492 -16.969 1.00 80.69 188 ARG A C 1
ATOM 1486 O O . ARG A 1 188 ? 10.420 -2.741 -18.041 1.00 80.69 188 ARG A O 1
ATOM 1493 N N . SER A 1 189 ? 11.239 -3.413 -16.055 1.00 81.56 189 SER A N 1
ATOM 1494 C CA . SER A 1 189 ? 10.863 -4.823 -16.134 1.00 81.56 189 SER A CA 1
ATOM 1495 C C . SER A 1 189 ? 10.081 -5.194 -14.877 1.00 81.56 189 SER A C 1
ATOM 1497 O O . SER A 1 189 ? 10.604 -5.091 -13.766 1.00 81.56 189 SER A O 1
ATOM 1499 N N . ILE A 1 190 ? 8.814 -5.576 -15.041 1.00 83.62 190 ILE A N 1
ATOM 1500 C CA . ILE A 1 190 ? 7.988 -6.161 -13.980 1.00 83.62 190 ILE A CA 1
ATOM 1501 C C . ILE A 1 190 ? 7.529 -7.524 -14.474 1.00 83.62 190 ILE A C 1
ATOM 1503 O O . ILE A 1 190 ? 6.883 -7.624 -15.517 1.00 83.62 190 ILE A O 1
ATOM 1507 N N . LYS A 1 191 ? 7.894 -8.567 -13.733 1.00 82.25 191 LYS A N 1
ATOM 1508 C CA . LYS A 1 191 ? 7.513 -9.953 -13.994 1.00 82.25 191 LYS A CA 1
ATOM 1509 C C . LYS A 1 191 ? 6.569 -10.414 -12.897 1.00 82.25 191 LYS A C 1
ATOM 1511 O O . LYS A 1 191 ? 6.922 -10.310 -11.724 1.00 82.25 191 LYS A O 1
ATOM 1516 N N . ILE A 1 192 ? 5.404 -10.925 -13.274 1.00 80.06 192 ILE A N 1
ATOM 1517 C CA . ILE A 1 192 ? 4.481 -11.577 -12.341 1.00 80.06 192 ILE A CA 1
ATOM 1518 C C . ILE A 1 192 ? 4.292 -13.014 -12.801 1.00 80.06 192 ILE A C 1
ATOM 1520 O O . ILE A 1 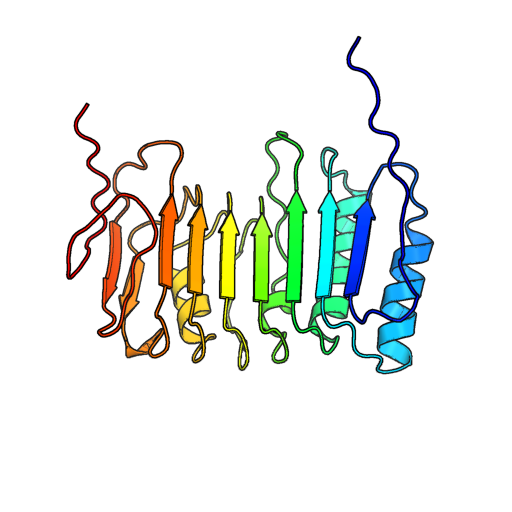192 ? 3.803 -13.264 -13.900 1.00 80.06 192 ILE A O 1
ATOM 1524 N N . ASP A 1 193 ? 4.735 -13.928 -11.954 1.00 78.94 193 ASP A N 1
ATOM 1525 C CA . ASP A 1 193 ? 4.821 -15.359 -12.196 1.00 78.94 193 ASP A CA 1
ATOM 1526 C C . ASP A 1 193 ? 3.898 -16.058 -11.193 1.00 78.94 193 ASP A C 1
ATOM 1528 O O . ASP A 1 193 ? 4.342 -16.541 -10.154 1.00 78.94 193 ASP A O 1
ATOM 1532 N N . VAL A 1 194 ? 2.584 -15.975 -11.443 1.00 72.50 194 VAL A N 1
ATOM 1533 C CA . VAL A 1 194 ? 1.544 -16.593 -10.605 1.00 72.50 194 VAL A CA 1
ATOM 1534 C C . VAL A 1 194 ? 0.545 -17.355 -11.489 1.00 72.50 194 VAL A C 1
ATOM 1536 O O . VAL A 1 194 ? 0.112 -16.821 -12.516 1.00 72.50 194 VAL A O 1
ATOM 1539 N N . PRO A 1 195 ? 0.152 -18.587 -11.125 1.00 60.50 195 PRO A N 1
ATOM 1540 C CA . PRO A 1 195 ? -0.565 -19.485 -12.035 1.00 60.50 195 PRO A CA 1
ATOM 1541 C C . PRO A 1 195 ? -2.032 -19.103 -12.305 1.00 60.50 195 PRO A C 1
ATOM 1543 O O . PRO A 1 195 ? -2.587 -19.521 -13.316 1.00 60.50 195 PRO A O 1
ATOM 1546 N N . ASN A 1 196 ? -2.671 -18.297 -11.444 1.00 64.44 196 ASN A N 1
ATOM 1547 C CA . ASN A 1 196 ? -4.123 -18.040 -11.470 1.00 64.44 196 ASN A CA 1
ATOM 1548 C C . ASN A 1 196 ? -4.503 -16.562 -11.731 1.00 64.44 196 ASN A C 1
ATOM 1550 O O . ASN A 1 196 ? -5.453 -16.047 -11.136 1.00 64.44 196 ASN A O 1
ATOM 1554 N N . LEU A 1 197 ? -3.755 -15.861 -12.592 1.00 66.94 197 LEU A N 1
ATOM 1555 C CA . LEU A 1 197 ? -3.926 -14.421 -12.825 1.00 66.94 197 LEU A CA 1
ATOM 1556 C C . LEU A 1 197 ? -4.982 -14.085 -13.904 1.00 66.94 197 LEU A C 1
ATOM 1558 O O . LEU A 1 197 ? -4.779 -14.306 -15.095 1.00 66.94 197 LEU A O 1
ATOM 1562 N N . GLU A 1 198 ? -6.077 -13.449 -13.496 1.00 65.56 198 GLU A N 1
ATOM 1563 C CA . GLU A 1 198 ? -7.065 -12.753 -14.326 1.00 65.56 198 GLU A CA 1
ATOM 1564 C C . GLU A 1 198 ? -6.671 -11.275 -14.537 1.00 65.56 198 GLU A C 1
ATOM 1566 O O . GLU A 1 198 ? -6.546 -10.486 -13.595 1.00 65.56 198 GLU A O 1
ATOM 1571 N N . MET A 1 199 ? -6.501 -10.852 -15.791 1.00 56.06 199 MET A N 1
ATOM 1572 C CA . MET A 1 199 ? -6.049 -9.492 -16.118 1.00 56.06 199 MET A CA 1
ATOM 1573 C C . MET A 1 199 ? -7.204 -8.537 -16.425 1.00 56.06 199 MET A C 1
ATOM 1575 O O . MET A 1 199 ? -8.082 -8.841 -17.230 1.00 56.06 199 MET A O 1
ATOM 1579 N N . GLY A 1 200 ? -7.149 -7.336 -15.843 1.00 47.06 200 GLY A N 1
ATOM 1580 C CA . GLY A 1 200 ? -8.029 -6.218 -16.182 1.00 47.06 200 GLY A CA 1
ATOM 1581 C C . GLY A 1 200 ? -7.226 -5.051 -16.755 1.00 47.06 200 GLY A C 1
ATOM 1582 O O . GLY A 1 200 ? -6.504 -4.382 -16.022 1.00 47.06 200 GLY A O 1
ATOM 1583 N N . GLY A 1 201 ? -7.356 -4.786 -18.056 1.00 48.34 201 GLY A N 1
ATOM 1584 C CA . GLY A 1 201 ? -6.672 -3.684 -18.746 1.00 48.34 201 GLY A CA 1
ATOM 1585 C C . GLY A 1 201 ? -5.953 -4.129 -20.021 1.00 48.34 201 GLY A C 1
ATOM 1586 O O . GLY A 1 201 ? -5.626 -5.300 -20.188 1.00 48.34 201 GLY A O 1
ATOM 1587 N N . ALA A 1 202 ? -5.750 -3.194 -20.951 1.00 40.50 202 ALA A N 1
ATOM 1588 C CA . ALA A 1 202 ? -5.210 -3.443 -22.285 1.00 40.50 202 ALA A CA 1
ATOM 1589 C C . ALA A 1 202 ? -3.725 -3.848 -22.255 1.00 40.50 202 ALA A C 1
ATOM 1591 O O . ALA A 1 202 ? -2.851 -3.021 -22.475 1.00 40.50 202 ALA A O 1
ATOM 1592 N N . SER A 1 203 ? -3.440 -5.116 -21.967 1.00 39.28 203 SER A N 1
ATOM 1593 C CA . SER A 1 203 ? -2.221 -5.841 -22.353 1.00 39.28 203 SER A CA 1
ATOM 1594 C C . SER A 1 203 ? -2.454 -7.329 -22.077 1.00 39.28 203 SER A C 1
ATOM 1596 O O . SER A 1 203 ? -2.348 -7.791 -20.947 1.00 39.28 203 SER A O 1
ATOM 1598 N N . ARG A 1 204 ? -2.841 -8.079 -23.117 1.00 34.47 204 ARG A N 1
ATOM 1599 C CA . ARG A 1 204 ? -2.859 -9.551 -23.102 1.00 34.47 204 ARG A CA 1
ATOM 1600 C C . ARG A 1 204 ? -1.424 -10.034 -23.296 1.00 34.47 204 ARG A C 1
ATOM 1602 O O . ARG A 1 204 ? -0.793 -9.545 -24.219 1.00 34.47 204 ARG A O 1
ATOM 1609 N N . ILE A 1 205 ? -0.965 -10.997 -22.499 1.00 35.97 205 ILE A N 1
ATOM 1610 C CA . ILE A 1 205 ? -0.082 -12.129 -22.849 1.00 35.97 205 ILE A CA 1
ATOM 1611 C C . ILE A 1 205 ? -0.051 -13.046 -21.610 1.00 35.97 205 ILE A C 1
ATOM 1613 O O . ILE A 1 205 ? -0.211 -12.595 -20.487 1.00 35.97 205 ILE A O 1
ATOM 1617 N N . ILE A 1 206 ? 0.050 -14.353 -21.791 1.00 31.70 206 ILE A N 1
ATOM 1618 C CA . ILE A 1 206 ? 0.164 -15.317 -20.692 1.00 31.70 206 ILE A CA 1
ATOM 1619 C C . ILE A 1 206 ? 1.666 -15.452 -20.393 1.00 31.70 206 ILE A C 1
ATOM 1621 O O . ILE A 1 206 ? 2.442 -15.689 -21.314 1.00 31.70 206 ILE A O 1
ATOM 1625 N N . GLY A 1 207 ? 2.067 -15.211 -19.136 1.00 37.44 207 GLY A N 1
ATOM 1626 C CA . GLY A 1 207 ? 3.470 -15.170 -18.684 1.00 37.44 207 GLY A CA 1
ATOM 1627 C C . GLY A 1 207 ? 4.158 -13.819 -18.932 1.00 37.44 207 GLY A C 1
ATOM 1628 O O . GLY A 1 207 ? 5.054 -13.716 -19.767 1.00 37.44 207 GLY A O 1
ATOM 1629 N N . ILE A 1 208 ? 3.724 -12.741 -18.267 1.00 44.25 208 ILE A N 1
ATOM 1630 C CA . ILE A 1 208 ? 4.129 -11.385 -18.677 1.00 44.25 208 ILE A CA 1
ATOM 1631 C C . ILE A 1 208 ? 5.413 -10.915 -17.983 1.00 44.25 208 ILE A C 1
ATOM 1633 O O . ILE A 1 208 ? 5.424 -10.471 -16.835 1.00 44.25 208 ILE A O 1
ATOM 1637 N N . LEU A 1 209 ? 6.487 -10.913 -18.768 1.00 34.56 209 LEU A N 1
ATOM 1638 C CA . LEU A 1 209 ? 7.491 -9.853 -18.769 1.00 34.56 209 LEU A CA 1
ATOM 1639 C C . LEU A 1 209 ? 6.791 -8.591 -19.290 1.00 34.56 209 LEU A C 1
ATOM 1641 O O . LEU A 1 209 ? 6.491 -8.520 -20.483 1.00 34.56 209 LEU A O 1
ATOM 1645 N N . VAL A 1 210 ? 6.471 -7.612 -18.435 1.00 45.12 210 VAL A N 1
ATOM 1646 C CA . VAL A 1 210 ? 5.916 -6.345 -18.935 1.00 45.12 210 VAL A CA 1
ATOM 1647 C C . VAL A 1 210 ? 7.090 -5.560 -19.515 1.00 45.12 210 VAL A C 1
ATOM 1649 O O . VAL A 1 210 ? 7.670 -4.707 -18.851 1.00 45.12 210 VAL A O 1
ATOM 1652 N N . ASN A 1 211 ? 7.470 -5.874 -20.752 1.00 37.25 211 ASN A N 1
ATOM 1653 C CA . ASN A 1 211 ? 8.223 -4.945 -21.579 1.00 37.25 211 ASN A CA 1
ATOM 1654 C C . ASN A 1 211 ? 7.205 -3.944 -22.124 1.00 37.25 211 ASN A C 1
ATOM 1656 O O . ASN A 1 211 ? 6.455 -4.266 -23.044 1.00 37.25 211 ASN A O 1
ATOM 1660 N N . CYS A 1 212 ? 7.151 -2.746 -21.540 1.00 38.84 212 CYS A N 1
ATOM 1661 C CA . CYS A 1 212 ? 6.339 -1.638 -22.041 1.00 38.84 212 CYS A CA 1
ATOM 1662 C C . CYS A 1 212 ? 6.872 -1.162 -23.407 1.00 38.84 212 CYS A C 1
ATOM 1664 O O . CYS A 1 212 ? 7.515 -0.120 -23.508 1.00 38.84 212 CYS A O 1
ATOM 1666 N N . ASN A 1 213 ? 6.619 -1.930 -24.466 1.00 32.59 213 ASN A N 1
ATOM 1667 C CA . ASN A 1 213 ? 6.768 -1.500 -25.848 1.00 32.59 213 ASN A CA 1
ATOM 1668 C C . ASN A 1 213 ? 5.392 -1.066 -26.354 1.00 32.59 213 ASN A C 1
ATOM 1670 O O . ASN A 1 213 ? 4.632 -1.879 -26.871 1.00 32.59 213 ASN A O 1
ATOM 1674 N N . TYR A 1 214 ? 5.066 0.217 -26.201 1.00 32.34 214 TYR A N 1
ATOM 1675 C CA . TYR A 1 214 ? 4.062 0.822 -27.070 1.00 32.34 214 TYR A CA 1
ATOM 1676 C C . TYR A 1 214 ? 4.720 1.021 -28.436 1.00 32.34 214 TYR A C 1
ATOM 1678 O O . TYR A 1 214 ? 5.726 1.723 -28.533 1.00 32.34 214 TYR A O 1
ATOM 1686 N N . LEU A 1 215 ? 4.194 0.341 -29.457 1.00 27.58 215 LEU A N 1
ATOM 1687 C CA . LEU A 1 215 ? 4.429 0.704 -30.850 1.00 27.58 215 LEU A CA 1
ATOM 1688 C C . LEU A 1 215 ? 3.669 2.010 -31.099 1.00 27.58 215 LEU A C 1
ATOM 1690 O O . LEU A 1 215 ? 2.439 2.029 -31.062 1.00 27.58 215 LEU A O 1
ATOM 1694 N N . GLY A 1 216 ? 4.430 3.079 -31.290 1.00 28.77 216 GLY A N 1
ATOM 1695 C CA . GLY A 1 216 ? 4.034 4.331 -31.916 1.00 28.77 216 GLY A CA 1
ATOM 1696 C C . GLY A 1 216 ? 5.161 4.724 -32.849 1.00 28.77 216 GLY A C 1
ATOM 1697 O O . GLY A 1 216 ? 6.316 4.677 -32.369 1.00 28.77 216 GLY A O 1
#